Protein AF-A0A6P1MK96-F1 (afdb_monomer)

Sequence (362 aa):
MIKSFAPNSQIKMIISEKEISTTQIKWFLSQKGIFSMVQNSEELSNEIYPIFFGCSDIEKLQEMLQSDKNYQKSSIMILEPCEKDMGINEFQDFITDELNRYKSKNEKYRIESVQKNKEGNILFKILYTKKVKGKIELLKDKVKEINVKIEKRSLDNKLIVDIRQNDNSDLKELDIFIHQLSFGENKENLFNVEYITLDKLNNDNKIKFFDDLIAYKYKEWRLEDIKGVDVNKTENLDEDEDGEESITKDELAGINSAVFKGNSIRETGIVQKFLKQGFYFTSMKFKYEYQSSFESFVIDVNFKSTENIKIEIIKTYDKDDHIDRDLICVLPFSKQEEILVAFQNVAYEIYNNLLESQGQNI

Mean predicted aligned error: 11.74 Å

Organism: NCBI:txid2697030

Secondary structure (DSSP, 8-state):
---S---HHHHHHHHHTTSS-HHHHHHHHHTTT------SHHHHHHHHTTS---HHHHHHHHHHHHHTT---EEEEEEEEESSTT--HHHHHHHHHHHHHHHHHH-SSEEEEEEEE-TTS-EEEEEEEEEE--SS-GGGSEEEEEEEEEEEE-TTSS-EEEEEEESSHHHHHHHHHHHHHHHB-TT--B-EEEEE--GGGS-HHHHHHHHHHHHH---SSEEEEEEEEEEEEE-TT--S--TT--PPPHHHHHHHHH--EESS-GGGSHHHHHHHHTTEEEEEEEEEEEESSSSEEEEEEEE-SSSSS-EEEEEEEEE--TTSSSPEE-PPPHHHHHHHHHHHHHHHHHHHHHHHHHHHTT-

pLDDT: mean 79.49, std 12.71, range [37.88, 95.12]

Foldseek 3Di:
DDPDAFQLVLVLVCQQVPLAPPVVVQVLVVVVVDHDPDDHSNVSSVVCSVPGADPVSLVVVLVRSLCRQVWKKKFKKKKFFPDQPQALLNVLVVLLVLLVVCCVPDPFWHKPDQDQDPQRKTKIKIWGWDQDPDPRPSRRTRIDIKIWIWDDDDDDSMIMIMIIDPDPVVVVVVVVVVQVSQQDPVRDGGIDMDALACVLFDLVLLAVLVLLVLVDDDPFKDFFWWQFWAKDADPPDPPPDDPQDDDDPVLNVCRRRDIGGHSCNCVPPSNVSCVVRRMGTFKIWIWIATPVFQKIWIWMWGPPPDRHTMIITPWIFGDDPVDPDTDTDDDDPVVSVVVNVVSVVSSVVSSVVSSVVVVVVD

Radius of gyration: 23.76 Å; Cα contacts (8 Å, |Δi|>4): 554; chains: 1; bounding box: 49×63×60 Å

Nearest PDB structures (foldseek):
  6qlf-assembly1_N  TM=3.815E-01  e=1.381E-02  Saccharomyces cerevisiae
  8ow0-assembly1_N  TM=3.219E-01  e=6.347E-03  Saccharomyces cerevisiae
  1eq6-assembly1_A  TM=3.695E-01  e=1.346E-01  Saccharomyces cerevisiae
  1xn6-assembly1_A  TM=3.524E-01  e=3.865E-01  Bacillus cereus
  2lf2-assembly1_A  TM=3.022E-01  e=1.204E-01  Cytophaga hutchinsonii ATCC 33406

Structure (mmCIF, N/CA/C/O backbone):
data_AF-A0A6P1MK96-F1
#
_entry.id   AF-A0A6P1MK96-F1
#
loop_
_atom_site.group_PDB
_atom_site.id
_atom_site.type_symbol
_atom_site.label_atom_id
_atom_site.label_alt_id
_atom_site.label_comp_id
_atom_site.label_asym_id
_atom_site.label_entity_id
_atom_site.label_seq_id
_atom_site.pdbx_PDB_ins_code
_atom_site.Cartn_x
_atom_site.Cartn_y
_atom_site.Cartn_z
_atom_site.occupancy
_atom_site.B_iso_or_equiv
_atom_site.auth_seq_id
_atom_site.auth_comp_id
_atom_site.auth_asym_id
_atom_site.auth_atom_id
_atom_site.pdbx_PDB_model_num
ATOM 1 N N . MET A 1 1 ? 16.046 20.961 -9.475 1.00 44.34 1 MET A N 1
ATOM 2 C CA . MET A 1 1 ? 17.047 21.837 -10.124 1.00 44.34 1 MET A CA 1
ATOM 3 C C . MET A 1 1 ? 18.411 21.174 -9.997 1.00 44.34 1 MET A C 1
ATOM 5 O O . MET A 1 1 ? 18.926 21.059 -8.887 1.00 44.34 1 MET A O 1
ATOM 9 N N . ILE A 1 2 ? 18.933 20.654 -11.108 1.00 48.59 2 ILE A N 1
ATOM 10 C CA . ILE A 1 2 ? 20.218 19.945 -11.169 1.00 48.59 2 ILE A CA 1
ATOM 11 C C . ILE A 1 2 ? 21.355 20.946 -10.915 1.00 48.59 2 ILE A C 1
ATOM 13 O O . ILE A 1 2 ? 21.441 21.968 -11.592 1.00 48.59 2 ILE A O 1
ATOM 17 N N . LYS A 1 3 ? 22.208 20.680 -9.916 1.00 52.34 3 LYS A N 1
ATOM 18 C CA . LYS A 1 3 ? 23.289 21.593 -9.490 1.00 52.34 3 LYS A CA 1
ATOM 19 C C . LYS A 1 3 ? 24.639 21.329 -10.176 1.00 52.34 3 LYS A C 1
ATOM 21 O O . LYS A 1 3 ? 25.542 22.150 -10.050 1.00 52.34 3 LYS A O 1
ATOM 26 N N . SER A 1 4 ? 24.789 20.212 -10.888 1.00 60.31 4 SER A N 1
ATOM 27 C CA . SER A 1 4 ? 26.029 19.819 -11.571 1.00 60.31 4 SER A CA 1
ATOM 28 C C . SER A 1 4 ? 25.754 18.936 -12.790 1.00 60.31 4 SER A C 1
ATOM 30 O O . SER A 1 4 ? 24.744 18.239 -12.853 1.00 60.31 4 SER A O 1
ATOM 32 N N . PHE A 1 5 ? 26.657 18.970 -13.772 1.00 65.25 5 PHE A N 1
ATOM 33 C CA . PHE A 1 5 ? 26.559 18.141 -14.972 1.00 65.25 5 PHE A CA 1
ATOM 34 C C . PHE A 1 5 ? 26.656 16.648 -14.625 1.00 65.25 5 PHE A C 1
ATOM 36 O O . PHE A 1 5 ? 27.569 16.226 -13.915 1.00 65.25 5 PHE A O 1
ATOM 43 N N . ALA A 1 6 ? 25.722 15.861 -15.151 1.00 68.44 6 ALA A N 1
ATOM 44 C CA . ALA A 1 6 ? 25.662 14.416 -14.998 1.00 68.44 6 ALA A CA 1
ATOM 45 C C . ALA A 1 6 ? 26.662 13.720 -15.943 1.00 68.44 6 ALA A C 1
ATOM 47 O O . ALA A 1 6 ? 26.484 13.794 -17.158 1.00 68.44 6 ALA A O 1
ATOM 48 N N . PRO A 1 7 ? 27.691 13.011 -15.444 1.00 76.94 7 PRO A N 1
ATOM 49 C CA . PRO A 1 7 ? 28.617 12.285 -16.306 1.00 76.94 7 PRO A CA 1
ATOM 50 C C . PRO A 1 7 ? 27.901 11.178 -17.090 1.00 76.94 7 PRO A C 1
ATOM 52 O O . PRO A 1 7 ? 27.144 10.399 -16.509 1.00 76.94 7 PRO A O 1
ATOM 55 N N . ASN A 1 8 ? 28.215 11.022 -18.378 1.00 81.56 8 ASN A N 1
ATOM 56 C CA . ASN A 1 8 ? 27.653 9.957 -19.222 1.00 81.56 8 ASN A CA 1
ATOM 57 C C . ASN A 1 8 ? 27.882 8.543 -18.659 1.00 81.56 8 ASN A C 1
ATOM 59 O O . ASN A 1 8 ? 27.094 7.634 -18.913 1.00 81.56 8 ASN A O 1
ATOM 63 N N . SER A 1 9 ? 28.934 8.349 -17.857 1.00 80.56 9 SER A N 1
ATOM 64 C CA . SER A 1 9 ? 29.191 7.090 -17.148 1.00 80.56 9 SER A CA 1
ATOM 65 C C . SER A 1 9 ? 28.066 6.720 -16.186 1.00 80.56 9 SER A C 1
ATOM 67 O O . SER A 1 9 ? 27.763 5.544 -16.027 1.00 80.56 9 SER A O 1
ATOM 69 N N . GLN A 1 10 ? 27.401 7.707 -15.593 1.00 79.12 10 GLN A N 1
ATOM 70 C CA . GLN A 1 10 ? 26.286 7.479 -14.687 1.00 79.12 10 GLN A CA 1
ATOM 71 C C . GLN A 1 10 ? 25.002 7.109 -15.435 1.00 79.12 10 GLN A C 1
ATOM 73 O O . GLN A 1 10 ? 24.265 6.241 -14.983 1.00 79.12 10 GLN A O 1
ATOM 78 N N . ILE A 1 11 ? 24.771 7.696 -16.611 1.00 81.44 11 ILE A N 1
ATOM 79 C CA . ILE A 1 11 ? 23.652 7.332 -17.497 1.00 81.44 11 ILE A CA 1
ATOM 80 C C . ILE A 1 11 ? 23.845 5.911 -18.025 1.00 81.44 11 ILE A C 1
ATOM 82 O O . ILE A 1 11 ? 22.917 5.105 -18.007 1.00 81.44 11 ILE A O 1
ATOM 86 N N . LYS A 1 12 ? 25.079 5.568 -18.408 1.00 85.75 12 LYS A N 1
ATOM 87 C CA . LYS A 1 12 ? 25.447 4.196 -18.754 1.00 85.75 12 LYS A CA 1
ATOM 88 C C . LYS A 1 12 ? 25.123 3.228 -17.616 1.00 85.75 12 LYS A C 1
ATOM 90 O O . LYS A 1 12 ? 24.497 2.208 -17.878 1.00 85.75 12 LYS A O 1
ATOM 95 N N . MET A 1 13 ? 25.486 3.567 -16.374 1.00 81.31 13 MET A N 1
ATOM 96 C CA . MET A 1 13 ? 25.177 2.735 -15.206 1.00 81.31 13 MET A CA 1
ATOM 97 C C . MET A 1 13 ? 23.670 2.553 -14.988 1.00 81.31 13 MET A C 1
ATOM 99 O O . MET A 1 13 ? 23.237 1.420 -14.808 1.00 81.31 13 MET A O 1
ATOM 103 N N . ILE A 1 14 ? 22.873 3.627 -15.078 1.00 81.00 14 ILE A N 1
ATOM 104 C CA . ILE A 1 14 ? 21.401 3.575 -14.960 1.00 81.00 14 ILE A CA 1
ATOM 105 C C . ILE A 1 14 ? 20.807 2.535 -15.925 1.00 81.00 14 ILE A C 1
ATOM 107 O O . ILE A 1 14 ? 19.942 1.742 -15.552 1.00 81.00 14 ILE A O 1
ATOM 111 N N . ILE A 1 15 ? 21.298 2.513 -17.164 1.00 82.69 15 ILE A N 1
ATOM 112 C CA . ILE A 1 15 ? 20.798 1.617 -18.211 1.00 82.69 15 ILE A CA 1
ATOM 113 C C . ILE A 1 15 ? 21.329 0.194 -18.005 1.00 82.69 15 ILE A C 1
ATOM 115 O O . ILE A 1 15 ? 20.559 -0.762 -18.080 1.00 82.69 15 ILE A O 1
ATOM 119 N N . SER A 1 16 ? 22.623 0.028 -17.707 1.00 81.94 16 SER A N 1
ATOM 120 C CA . SER A 1 16 ? 23.229 -1.295 -17.514 1.00 81.94 16 SER A CA 1
ATOM 121 C C . SER A 1 16 ? 22.674 -2.024 -16.289 1.00 81.94 16 SER A C 1
ATOM 123 O O . SER A 1 16 ? 22.463 -3.235 -16.348 1.00 81.94 16 SER A O 1
ATOM 125 N N . GLU A 1 17 ? 22.396 -1.290 -15.205 1.00 79.81 17 GLU A N 1
ATOM 126 C CA . GLU A 1 17 ? 21.815 -1.818 -13.961 1.00 79.81 17 GLU A CA 1
ATOM 127 C C . GLU A 1 17 ? 20.291 -2.026 -14.062 1.00 79.81 17 GLU A C 1
ATOM 129 O O . GLU A 1 17 ? 19.683 -2.553 -13.135 1.00 79.81 17 GLU A O 1
ATOM 134 N N . LYS A 1 18 ? 19.682 -1.714 -15.220 1.00 74.12 18 LYS A N 1
ATOM 135 C CA . LYS A 1 18 ? 18.239 -1.855 -15.495 1.00 74.12 18 LYS A CA 1
ATOM 136 C C . LYS A 1 18 ? 17.358 -1.041 -14.545 1.00 74.12 18 LYS A C 1
ATOM 138 O O . LYS A 1 18 ? 16.227 -1.435 -14.266 1.00 74.12 18 LYS A O 1
ATOM 143 N N . GLU A 1 19 ? 17.864 0.099 -14.086 1.00 74.19 19 GLU A N 1
ATOM 144 C CA . GLU A 1 19 ? 17.083 1.044 -13.285 1.00 74.19 19 GLU A CA 1
ATOM 145 C C . GLU A 1 19 ? 15.983 1.707 -14.129 1.00 74.19 19 GLU A C 1
ATOM 147 O O . GLU A 1 19 ? 14.927 2.013 -13.589 1.00 74.19 19 GLU A O 1
ATOM 152 N N . ILE A 1 20 ? 16.206 1.849 -15.448 1.00 73.69 20 ILE A N 1
ATOM 153 C CA . ILE A 1 20 ? 15.180 2.176 -16.453 1.00 73.69 20 ILE A CA 1
ATOM 154 C C . ILE A 1 20 ? 15.071 1.033 -17.462 1.00 73.69 20 ILE A C 1
ATOM 156 O O . ILE A 1 20 ? 16.087 0.478 -17.899 1.00 73.69 20 ILE A O 1
ATOM 160 N N . SER A 1 21 ? 13.848 0.683 -17.877 1.00 76.62 21 SER A N 1
ATOM 161 C CA . SER A 1 21 ? 13.663 -0.354 -18.896 1.00 76.62 21 SER A CA 1
ATOM 162 C C . SER A 1 21 ? 14.257 0.060 -20.251 1.00 76.62 21 SER A C 1
ATOM 164 O O . SER A 1 21 ? 14.204 1.220 -20.670 1.00 76.62 21 SER A O 1
ATOM 166 N N . THR A 1 22 ? 14.785 -0.915 -20.994 1.00 77.81 22 THR A N 1
ATOM 167 C CA . THR A 1 22 ? 15.351 -0.683 -22.334 1.00 77.81 22 THR A CA 1
ATOM 168 C C . THR A 1 22 ? 14.323 -0.091 -23.301 1.00 77.81 22 THR A C 1
ATOM 170 O O . THR A 1 22 ? 14.663 0.769 -24.112 1.00 77.81 22 THR A O 1
ATOM 173 N N . THR A 1 23 ? 13.054 -0.489 -23.184 1.00 75.12 23 THR A N 1
ATOM 174 C CA . THR A 1 23 ? 11.936 0.044 -23.975 1.00 75.12 23 THR A CA 1
ATOM 175 C C . THR A 1 23 ? 11.733 1.538 -23.744 1.00 75.12 23 THR A C 1
ATOM 177 O O . THR A 1 23 ? 11.609 2.299 -24.702 1.00 75.12 23 THR A O 1
ATOM 180 N N . GLN A 1 24 ? 11.741 1.982 -22.489 1.00 71.56 24 GLN A N 1
ATOM 181 C CA . GLN A 1 24 ? 11.562 3.392 -22.152 1.00 71.56 24 GLN A CA 1
ATOM 182 C C . GLN A 1 24 ? 12.747 4.241 -22.609 1.00 71.56 24 GLN A C 1
ATOM 184 O O . GLN A 1 24 ? 12.545 5.311 -23.178 1.00 71.56 24 GLN A O 1
ATOM 189 N N . ILE A 1 25 ? 13.976 3.747 -22.454 1.00 82.00 25 ILE A N 1
ATOM 190 C CA . ILE A 1 25 ? 15.166 4.431 -22.974 1.00 82.00 25 ILE A CA 1
ATOM 191 C C . ILE A 1 25 ? 15.095 4.590 -24.495 1.00 82.00 25 ILE A C 1
ATOM 193 O O . ILE A 1 25 ? 15.340 5.679 -25.010 1.00 82.00 25 ILE A O 1
ATOM 197 N N . LYS A 1 26 ? 14.698 3.543 -25.226 1.00 80.50 26 LYS A N 1
ATOM 198 C CA . LYS A 1 26 ? 14.481 3.631 -26.678 1.00 80.50 26 LYS A CA 1
ATOM 199 C C . LYS A 1 26 ? 13.399 4.639 -27.037 1.00 80.50 26 LYS A C 1
ATOM 201 O O . LYS A 1 26 ? 13.575 5.405 -27.980 1.00 80.50 26 LYS A O 1
ATOM 206 N N . TRP A 1 27 ? 12.303 4.674 -26.282 1.00 78.12 27 TRP A N 1
ATOM 207 C CA . TRP A 1 27 ? 11.267 5.684 -26.465 1.00 78.12 27 TRP A CA 1
ATOM 208 C C . TRP A 1 27 ? 11.829 7.097 -26.258 1.00 78.12 27 TRP A C 1
ATOM 210 O O . TRP A 1 27 ? 11.656 7.951 -27.125 1.00 78.12 27 TRP A O 1
ATOM 220 N N . PHE A 1 28 ? 12.581 7.332 -25.184 1.00 80.00 28 PHE A N 1
ATOM 221 C CA . PHE A 1 28 ? 13.214 8.619 -24.900 1.00 80.00 28 PHE A CA 1
ATOM 222 C C . PHE A 1 28 ? 14.186 9.058 -26.008 1.00 80.00 28 PHE A C 1
ATOM 224 O O . PHE A 1 28 ? 14.155 10.207 -26.447 1.00 80.00 28 PHE A O 1
ATOM 231 N N . LEU A 1 29 ? 14.999 8.132 -26.518 1.00 83.12 29 LEU A N 1
ATOM 232 C CA . LEU A 1 29 ? 15.886 8.364 -27.659 1.00 83.12 29 LEU A CA 1
ATOM 233 C C . LEU A 1 29 ? 15.118 8.659 -28.952 1.00 83.12 29 LEU A C 1
ATOM 235 O O . LEU A 1 29 ? 15.514 9.546 -29.709 1.00 83.12 29 LEU A O 1
ATOM 239 N N . SER A 1 30 ? 13.989 7.984 -29.185 1.00 78.06 30 SER A N 1
ATOM 240 C CA . SER A 1 30 ? 13.163 8.212 -30.375 1.00 78.06 30 SER A CA 1
ATOM 241 C C . SER A 1 30 ? 12.592 9.632 -30.421 1.00 78.06 30 SER A C 1
ATOM 243 O O . SER A 1 30 ? 12.525 10.223 -31.497 1.00 78.06 30 SER A O 1
ATOM 245 N N . GLN A 1 31 ? 12.303 10.242 -29.260 1.00 75.44 31 GLN A N 1
ATOM 246 C CA . GLN A 1 31 ? 11.900 11.655 -29.168 1.00 75.44 31 GLN A CA 1
ATOM 247 C C . GLN A 1 31 ? 13.005 12.621 -29.627 1.00 75.44 31 GLN A C 1
ATOM 249 O O . GLN A 1 31 ? 12.750 13.798 -29.870 1.00 75.44 31 GLN A O 1
ATOM 254 N N . LYS A 1 32 ? 14.240 12.125 -29.748 1.00 80.62 32 LYS A N 1
ATOM 255 C CA . LYS A 1 32 ? 15.419 12.844 -30.242 1.00 80.62 32 LYS A CA 1
ATOM 256 C C . LYS A 1 32 ? 15.849 12.392 -31.639 1.0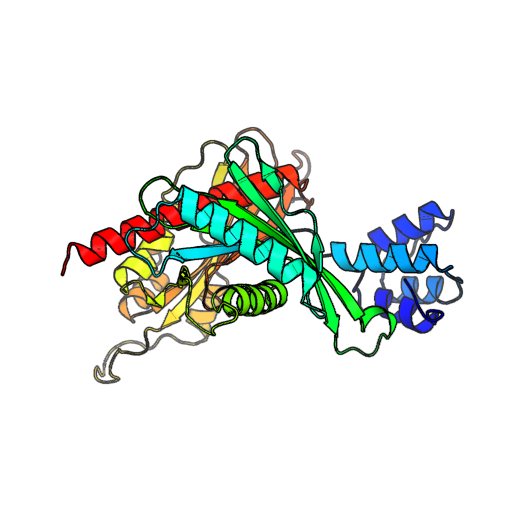0 80.62 32 LYS A C 1
ATOM 258 O O . LYS A 1 32 ? 16.897 12.819 -32.111 1.00 80.62 32 LYS A O 1
ATOM 263 N N . GLY A 1 33 ? 15.066 11.529 -32.290 1.00 82.62 33 GLY A N 1
ATOM 264 C CA . GLY A 1 33 ? 15.387 10.960 -33.599 1.00 82.62 33 GLY A CA 1
ATOM 265 C C . GLY A 1 33 ? 16.461 9.868 -33.570 1.00 82.62 33 GLY A C 1
ATOM 266 O O . GLY A 1 33 ? 17.018 9.550 -34.617 1.00 82.62 33 GLY A O 1
ATOM 267 N N . ILE A 1 34 ? 16.765 9.296 -32.399 1.00 86.19 34 ILE A N 1
ATOM 268 C CA . ILE A 1 34 ? 17.753 8.222 -32.238 1.00 86.19 34 ILE A CA 1
ATOM 269 C C . ILE A 1 34 ? 17.010 6.894 -32.067 1.00 86.19 34 ILE A C 1
ATOM 271 O O . ILE A 1 34 ? 16.208 6.735 -31.148 1.00 86.19 34 ILE A O 1
ATOM 275 N N . PHE A 1 35 ? 17.290 5.927 -32.940 1.00 84.50 35 PHE A N 1
ATOM 276 C CA . PHE A 1 35 ? 16.646 4.614 -32.931 1.00 84.50 35 PHE A CA 1
ATOM 277 C C . PHE A 1 35 ? 17.693 3.521 -32.740 1.00 84.50 35 PHE A C 1
ATOM 279 O O . PHE A 1 35 ? 18.529 3.307 -33.613 1.00 84.50 35 PHE A O 1
ATOM 286 N N . SER A 1 36 ? 17.618 2.816 -31.611 1.00 80.88 36 SER A N 1
ATOM 287 C CA . SER A 1 36 ? 18.480 1.668 -31.325 1.00 80.88 36 SER A CA 1
ATOM 288 C C . SER A 1 36 ? 17.729 0.355 -31.551 1.00 80.88 36 SER A C 1
ATOM 290 O O . SER A 1 36 ? 16.625 0.142 -31.035 1.00 80.88 36 SER A O 1
ATOM 292 N N . MET A 1 37 ? 18.362 -0.555 -32.292 1.00 84.38 37 MET A N 1
ATOM 293 C CA . MET A 1 37 ? 17.854 -1.908 -32.555 1.00 84.38 37 MET A CA 1
ATOM 294 C C . MET A 1 37 ? 18.288 -2.921 -31.485 1.00 84.38 37 MET A C 1
ATOM 296 O O . MET A 1 37 ? 17.857 -4.074 -31.502 1.00 84.38 37 MET A O 1
ATOM 300 N N . VAL A 1 38 ? 19.113 -2.494 -30.531 1.00 85.56 38 VAL A N 1
ATOM 301 C CA . VAL A 1 38 ? 19.734 -3.353 -29.524 1.00 85.56 38 VAL A CA 1
ATOM 302 C C . VAL A 1 38 ? 18.713 -3.841 -28.502 1.00 85.56 38 VAL A C 1
ATOM 304 O O . VAL A 1 38 ? 17.925 -3.060 -27.982 1.00 85.56 38 VAL A O 1
ATOM 307 N N . GLN A 1 39 ? 18.697 -5.136 -28.193 1.00 76.88 39 GLN A N 1
ATOM 308 C CA . GLN A 1 39 ? 17.699 -5.724 -27.286 1.00 76.88 39 GLN A CA 1
ATOM 309 C C . GLN A 1 39 ? 18.154 -5.758 -25.822 1.00 76.88 39 GLN A C 1
ATOM 311 O O . GLN A 1 39 ? 17.326 -5.649 -24.917 1.00 76.88 39 GLN A O 1
ATOM 316 N N . ASN A 1 40 ? 19.456 -5.904 -25.572 1.00 84.69 40 ASN A N 1
ATOM 317 C CA . ASN A 1 40 ? 19.977 -6.047 -24.217 1.00 84.69 40 ASN A CA 1
ATOM 318 C C . ASN A 1 40 ? 20.378 -4.692 -23.602 1.00 84.69 40 ASN A C 1
ATOM 320 O O . ASN A 1 40 ? 20.679 -3.725 -24.298 1.00 84.69 40 ASN A O 1
ATOM 324 N N . SER A 1 41 ? 20.345 -4.616 -22.270 1.00 83.69 41 SER A N 1
ATOM 325 C CA . SER A 1 41 ? 20.622 -3.380 -21.532 1.00 83.69 41 SER A CA 1
ATOM 326 C C . SER A 1 41 ? 22.092 -2.965 -21.583 1.00 83.69 41 SER A C 1
ATOM 328 O O . SER A 1 41 ? 22.396 -1.778 -21.536 1.00 83.69 41 SER A O 1
ATOM 330 N N . GLU A 1 42 ? 23.011 -3.921 -21.699 1.00 87.06 42 GLU A N 1
ATOM 331 C CA . GLU A 1 42 ? 24.449 -3.659 -21.670 1.00 87.06 42 GLU A CA 1
ATOM 332 C C . GLU A 1 42 ? 24.946 -3.027 -22.977 1.00 87.06 42 GLU A C 1
ATOM 334 O O . GLU A 1 42 ? 25.554 -1.958 -22.955 1.00 87.06 42 GLU A O 1
ATOM 339 N N . GLU A 1 43 ? 24.623 -3.617 -24.123 1.00 87.31 43 GLU A N 1
ATOM 340 C CA . GLU A 1 43 ? 24.893 -3.058 -25.448 1.00 87.31 43 GLU A CA 1
ATOM 341 C C . GLU A 1 43 ? 24.181 -1.717 -25.631 1.00 87.31 43 GLU A C 1
ATOM 343 O O . GLU A 1 43 ? 24.805 -0.774 -26.113 1.00 87.31 43 GLU A O 1
ATOM 348 N N . LEU A 1 44 ? 22.931 -1.584 -25.166 1.00 87.38 44 LEU A N 1
ATOM 349 C CA . LEU A 1 44 ? 22.201 -0.318 -25.240 1.00 87.38 44 LEU A CA 1
ATOM 350 C C . LEU A 1 44 ? 22.915 0.761 -24.414 1.00 87.38 44 LEU A C 1
ATOM 352 O O . LEU A 1 44 ? 23.086 1.888 -24.871 1.00 87.38 44 LEU A O 1
ATOM 356 N N . SER A 1 45 ? 23.406 0.414 -23.219 1.00 87.25 45 SER A N 1
ATOM 357 C CA . SER A 1 45 ? 24.186 1.341 -22.391 1.00 87.25 45 SER A CA 1
ATOM 358 C C . SER A 1 45 ? 25.499 1.767 -23.061 1.00 87.25 45 SER A C 1
ATOM 360 O O . SER A 1 45 ? 25.906 2.922 -22.935 1.00 87.25 45 SER A O 1
ATOM 362 N N . ASN A 1 46 ? 26.154 0.864 -23.799 1.00 88.38 46 ASN A N 1
ATOM 363 C CA . ASN A 1 46 ? 27.380 1.154 -24.543 1.00 88.38 46 ASN A CA 1
ATOM 364 C C . ASN A 1 46 ? 27.113 2.055 -25.756 1.00 88.38 46 ASN A C 1
ATOM 366 O O . ASN A 1 46 ? 27.888 2.979 -25.993 1.00 88.38 46 ASN A O 1
ATOM 370 N N . GLU A 1 47 ? 26.017 1.818 -26.480 1.00 87.00 47 GLU A N 1
ATOM 371 C CA . GLU A 1 47 ? 25.577 2.642 -27.613 1.00 87.00 47 GLU A CA 1
ATOM 372 C C . GLU A 1 47 ? 25.224 4.070 -27.172 1.00 87.00 47 GLU A C 1
ATOM 374 O O . GLU A 1 47 ? 25.516 5.038 -27.872 1.00 87.00 47 GLU A O 1
ATOM 379 N N . ILE A 1 48 ? 24.646 4.209 -25.977 1.00 84.44 48 ILE A N 1
ATOM 380 C CA . ILE A 1 48 ? 24.177 5.491 -25.442 1.00 84.44 48 ILE A CA 1
ATOM 381 C C . ILE A 1 48 ? 25.273 6.280 -24.728 1.00 84.44 48 ILE A C 1
ATOM 383 O O . ILE A 1 48 ? 25.232 7.507 -24.713 1.00 84.44 48 ILE A O 1
ATOM 387 N N . TYR A 1 49 ? 26.275 5.610 -24.159 1.00 86.56 49 TYR A N 1
ATOM 388 C CA . TYR A 1 49 ? 27.390 6.247 -23.453 1.00 86.56 49 TYR A CA 1
ATOM 389 C C . TYR A 1 49 ? 28.051 7.445 -24.174 1.00 86.56 49 TYR A C 1
ATOM 391 O O . TYR A 1 49 ? 28.350 8.437 -23.502 1.00 86.56 49 TYR A O 1
ATOM 399 N N . PRO A 1 50 ? 28.299 7.423 -25.500 1.00 86.69 50 PRO A N 1
ATOM 400 C CA . PRO A 1 50 ? 28.875 8.573 -26.197 1.00 86.69 50 PRO A CA 1
ATOM 401 C C . PRO A 1 50 ? 27.894 9.740 -26.404 1.00 86.69 50 PRO A C 1
ATOM 403 O O . PRO A 1 50 ? 28.331 10.834 -26.754 1.00 86.69 50 PRO A O 1
ATOM 406 N N . ILE A 1 51 ? 26.587 9.543 -26.203 1.00 85.31 51 ILE A N 1
ATOM 407 C CA . ILE A 1 51 ? 25.571 10.578 -26.413 1.00 85.31 51 ILE A CA 1
ATOM 408 C C . ILE A 1 51 ? 25.620 11.579 -25.260 1.00 85.31 51 ILE A C 1
ATOM 410 O O . ILE A 1 51 ? 25.602 11.213 -24.086 1.00 85.31 51 ILE A O 1
ATOM 414 N N . PHE A 1 52 ? 25.671 12.865 -25.594 1.00 82.88 52 PHE A N 1
ATOM 415 C CA . PHE A 1 52 ? 25.608 13.935 -24.609 1.00 82.88 52 PHE A CA 1
ATOM 416 C C . PHE A 1 52 ? 24.151 14.303 -24.317 1.00 82.88 52 PHE A C 1
ATOM 418 O O . PHE A 1 52 ? 23.402 14.654 -25.230 1.00 82.88 52 PHE A O 1
ATOM 425 N N . PHE A 1 53 ? 23.765 14.254 -23.045 1.00 84.12 53 PHE A N 1
ATOM 426 C CA . PHE A 1 53 ? 22.422 14.611 -22.593 1.00 84.12 53 PHE A CA 1
ATOM 427 C C . PHE A 1 53 ? 22.438 15.979 -21.910 1.00 84.12 53 PHE A C 1
ATOM 429 O O . PHE A 1 53 ? 23.247 16.235 -21.018 1.00 84.12 53 PHE A O 1
ATOM 436 N N . GLY A 1 54 ? 21.556 16.876 -22.356 1.00 82.38 54 GLY A N 1
ATOM 437 C CA . GLY A 1 54 ? 21.408 18.206 -21.763 1.00 82.38 54 GLY A CA 1
ATOM 438 C C . GLY A 1 54 ? 20.662 18.173 -20.426 1.00 82.38 54 GLY A C 1
ATOM 439 O O . GLY A 1 54 ? 20.101 17.156 -20.040 1.00 82.38 54 GLY A O 1
ATOM 440 N N . CYS A 1 55 ? 20.583 19.301 -19.717 1.00 77.44 55 CYS A N 1
ATOM 441 C CA . CYS A 1 55 ? 19.911 19.351 -18.409 1.00 77.44 55 CYS A CA 1
ATOM 442 C C . CYS A 1 55 ? 18.452 18.864 -18.454 1.00 77.44 55 CYS A C 1
ATOM 444 O O . CYS A 1 55 ? 18.056 18.064 -17.615 1.00 77.44 55 CYS A O 1
ATOM 446 N N . SER A 1 56 ? 17.681 19.277 -19.463 1.00 76.25 56 SER A N 1
ATOM 447 C CA . SER A 1 56 ? 16.288 18.843 -19.652 1.00 76.25 56 SER A CA 1
ATOM 448 C C . SER A 1 56 ? 16.153 17.345 -19.941 1.00 76.25 56 SER A C 1
ATOM 450 O O . SER A 1 56 ? 15.141 16.728 -19.622 1.00 76.25 56 SER A O 1
ATOM 452 N N . ASP A 1 57 ? 17.177 16.750 -20.545 1.00 81.88 57 ASP A N 1
ATOM 453 C CA . ASP A 1 57 ? 17.235 15.321 -20.838 1.00 81.88 57 ASP A CA 1
ATOM 454 C C . ASP A 1 57 ? 17.477 14.521 -19.567 1.00 81.88 57 ASP A C 1
ATOM 456 O O . ASP A 1 57 ? 16.835 13.499 -19.339 1.00 81.88 57 ASP A O 1
ATOM 460 N N . ILE A 1 58 ? 18.372 15.026 -18.720 1.00 80.94 58 ILE A N 1
ATOM 461 C CA . ILE A 1 58 ? 18.639 14.445 -17.412 1.00 80.94 58 ILE A CA 1
ATOM 462 C C . ILE A 1 58 ? 17.410 14.540 -16.507 1.00 80.94 58 ILE A C 1
ATOM 464 O O . ILE A 1 58 ? 17.097 13.565 -15.832 1.00 80.94 58 ILE A O 1
ATOM 468 N N . GLU A 1 59 ? 16.693 15.666 -16.515 1.00 74.31 59 GLU A N 1
ATOM 469 C CA . GLU A 1 59 ? 15.445 15.816 -15.754 1.00 74.31 59 GLU A CA 1
ATOM 470 C C . GLU A 1 59 ? 14.406 14.771 -16.185 1.00 74.31 59 GLU A C 1
ATOM 472 O O . GLU A 1 59 ? 13.870 14.057 -15.340 1.00 74.31 59 GLU A O 1
ATOM 477 N N . LYS A 1 60 ? 14.215 14.569 -17.494 1.00 72.12 60 LYS A N 1
ATOM 478 C CA . LYS A 1 60 ? 13.324 13.518 -18.015 1.00 72.12 60 LYS A CA 1
ATOM 479 C C . LYS A 1 60 ? 13.773 12.109 -17.635 1.00 72.12 60 LYS A C 1
ATOM 481 O O . LYS A 1 60 ? 12.949 11.288 -17.251 1.00 72.12 60 LYS A O 1
ATOM 486 N N . LEU A 1 61 ? 15.070 11.808 -17.708 1.00 76.50 61 LEU A N 1
ATOM 487 C CA . LEU A 1 61 ? 15.588 10.508 -17.263 1.00 76.50 61 LEU A CA 1
ATOM 488 C C . LEU A 1 61 ? 15.357 10.296 -15.756 1.00 76.50 61 LEU A C 1
ATOM 490 O O . LEU A 1 61 ? 15.030 9.186 -15.340 1.00 76.50 61 LEU A O 1
ATOM 494 N N . GLN A 1 62 ? 15.471 11.350 -14.940 1.00 71.25 62 GLN A N 1
ATOM 495 C CA . GLN A 1 62 ? 15.146 11.306 -13.511 1.00 71.25 62 GLN A CA 1
ATOM 496 C C . GLN A 1 62 ? 13.652 11.085 -13.247 1.00 71.25 62 GLN A C 1
ATOM 498 O O . GLN A 1 62 ? 13.318 10.379 -12.296 1.00 71.25 62 GLN A O 1
ATOM 503 N N . GLU A 1 63 ? 12.763 11.647 -14.066 1.00 65.94 63 GLU A N 1
ATOM 504 C CA . GLU A 1 63 ? 11.322 11.364 -14.013 1.00 65.94 63 GLU A CA 1
ATOM 505 C C . GLU A 1 63 ? 11.033 9.899 -14.372 1.00 65.94 63 GLU A C 1
ATOM 507 O O . GLU A 1 63 ? 10.290 9.219 -13.667 1.00 65.94 63 GLU A O 1
ATOM 512 N N . MET A 1 64 ? 11.680 9.366 -15.411 1.00 67.69 64 MET A N 1
ATOM 513 C CA . MET A 1 64 ? 11.501 7.969 -15.828 1.00 67.69 64 MET A CA 1
ATOM 514 C C . MET A 1 64 ? 11.913 6.991 -14.713 1.00 67.69 64 MET A C 1
ATOM 516 O O . MET A 1 64 ? 11.126 6.120 -14.352 1.00 67.69 64 MET A O 1
ATOM 520 N N . LEU A 1 65 ? 13.034 7.249 -14.028 1.00 65.12 65 LEU A N 1
ATOM 521 C CA . LEU A 1 65 ? 13.476 6.519 -12.823 1.00 65.12 65 LEU A CA 1
ATOM 522 C C . LEU A 1 65 ? 12.482 6.541 -11.645 1.00 65.12 65 LEU A C 1
ATOM 524 O O . LEU A 1 65 ? 12.623 5.790 -10.671 1.00 65.12 65 LEU A O 1
ATOM 528 N N . GLN A 1 66 ? 11.524 7.466 -11.638 1.00 56.28 66 GLN A N 1
ATOM 529 C CA . GLN A 1 66 ? 10.448 7.497 -10.644 1.00 56.28 66 GLN A CA 1
ATOM 530 C C . GLN A 1 66 ? 9.277 6.604 -11.062 1.00 56.28 66 GLN A C 1
ATOM 532 O O . GLN A 1 66 ? 8.622 6.039 -10.192 1.00 56.28 66 GLN A O 1
ATOM 537 N N . SER A 1 67 ? 9.074 6.416 -12.368 1.00 52.19 67 SER A N 1
ATOM 538 C CA . SER A 1 67 ? 7.959 5.665 -12.952 1.00 52.19 67 SER A CA 1
ATOM 539 C C . SER A 1 67 ? 8.181 4.149 -13.055 1.00 52.19 67 SER A C 1
ATOM 541 O O . SER A 1 67 ? 7.230 3.391 -13.210 1.00 52.19 67 SER A O 1
ATOM 543 N N . ASP A 1 68 ? 9.413 3.652 -12.927 1.00 45.72 68 ASP A N 1
ATOM 544 C CA . ASP A 1 68 ? 9.750 2.293 -13.397 1.00 45.72 68 ASP A CA 1
ATOM 545 C C . ASP A 1 68 ? 9.224 1.124 -12.548 1.00 45.72 68 ASP A C 1
ATOM 547 O O . ASP A 1 68 ? 9.452 -0.047 -12.858 1.00 45.72 68 ASP A O 1
ATOM 551 N N . LYS A 1 69 ? 8.403 1.420 -11.534 1.00 56.84 69 LYS A N 1
ATOM 552 C CA . LYS A 1 69 ? 7.454 0.465 -10.948 1.00 56.84 69 LYS A CA 1
ATOM 553 C C . LYS A 1 69 ? 6.082 1.134 -10.801 1.00 56.84 69 LYS A C 1
ATOM 555 O O . LYS A 1 69 ? 5.666 1.443 -9.694 1.00 56.84 69 LYS A O 1
ATOM 560 N N . ASN A 1 70 ? 5.408 1.357 -11.933 1.00 61.16 70 ASN A N 1
ATOM 561 C CA . ASN A 1 70 ? 4.137 2.089 -12.116 1.00 61.16 70 ASN A CA 1
ATOM 562 C C . ASN A 1 70 ? 2.898 1.544 -11.369 1.00 61.16 70 ASN A C 1
ATOM 564 O O . ASN A 1 70 ? 1.776 1.924 -11.703 1.00 61.16 70 ASN A O 1
ATOM 568 N N . TYR A 1 71 ? 3.061 0.652 -10.394 1.00 74.69 71 TYR A N 1
ATOM 569 C CA . TYR A 1 71 ? 1.942 0.212 -9.574 1.00 74.69 71 TYR A CA 1
ATOM 570 C C . TYR A 1 71 ? 1.906 0.994 -8.275 1.00 74.69 71 TYR A C 1
ATOM 572 O O . TYR A 1 71 ? 2.834 0.931 -7.462 1.00 74.69 71 TYR A O 1
ATOM 580 N N . GLN A 1 72 ? 0.819 1.735 -8.091 1.00 76.06 72 GLN A N 1
ATOM 581 C CA . GLN A 1 72 ? 0.579 2.446 -6.848 1.00 76.06 72 GLN A CA 1
ATOM 582 C C . GLN A 1 72 ? 0.418 1.446 -5.699 1.00 76.06 72 GLN A C 1
ATOM 584 O O . GLN A 1 72 ? -0.152 0.360 -5.846 1.00 76.06 72 GLN A O 1
ATOM 589 N N . LYS A 1 73 ? 0.933 1.834 -4.535 1.00 87.81 73 LYS A N 1
ATOM 590 C CA . LYS A 1 73 ? 0.767 1.097 -3.284 1.00 87.81 73 LYS A CA 1
ATOM 591 C C . LYS A 1 73 ? -0.058 1.950 -2.343 1.00 87.81 73 LYS A C 1
ATOM 593 O O . LYS A 1 73 ? 0.075 3.176 -2.343 1.00 87.81 73 LYS A O 1
ATOM 598 N N . SER A 1 74 ? -0.872 1.293 -1.534 1.00 91.94 74 SER A N 1
ATOM 599 C CA . SER A 1 74 ? -1.750 1.930 -0.566 1.00 91.94 74 SER A CA 1
ATOM 600 C C . SER A 1 74 ? -1.513 1.409 0.851 1.00 91.94 74 SER A C 1
ATOM 602 O O . SER A 1 74 ? -1.179 0.236 1.042 1.00 91.94 74 SER A O 1
ATOM 604 N N . SER A 1 75 ? -1.686 2.299 1.827 1.00 92.06 75 SER A N 1
ATOM 605 C CA . SER A 1 75 ? -1.756 2.007 3.262 1.00 92.06 75 SER A CA 1
ATOM 606 C C . SER A 1 75 ? -2.792 2.916 3.933 1.00 92.06 75 SER A C 1
ATOM 608 O O . SER A 1 75 ? -3.101 3.994 3.426 1.00 92.06 75 SER A O 1
ATOM 610 N N . ILE A 1 76 ? -3.312 2.484 5.087 1.00 91.69 76 ILE A N 1
ATOM 611 C CA . ILE A 1 76 ? -4.270 3.246 5.906 1.00 91.69 76 ILE A CA 1
ATOM 612 C C . ILE A 1 76 ? -3.653 3.562 7.265 1.00 91.69 76 ILE A C 1
ATOM 614 O O . ILE A 1 76 ? -3.106 2.663 7.888 1.00 91.69 76 ILE A O 1
ATOM 618 N N . MET A 1 77 ? -3.823 4.775 7.782 1.00 92.00 77 MET A N 1
ATOM 619 C CA . MET A 1 77 ? -3.698 5.052 9.221 1.00 92.00 77 MET A CA 1
ATOM 620 C C . MET A 1 77 ? -5.016 5.602 9.760 1.00 92.00 77 MET A C 1
ATOM 622 O O . MET A 1 77 ? -5.814 6.157 9.007 1.00 92.00 77 MET A O 1
ATOM 626 N N . ILE A 1 78 ? -5.247 5.462 11.058 1.00 91.38 78 ILE A N 1
ATOM 627 C CA . ILE A 1 78 ? -6.431 5.997 11.731 1.00 91.38 78 ILE A CA 1
ATOM 628 C C . ILE A 1 78 ? -5.956 7.046 12.733 1.00 91.38 78 ILE A C 1
ATOM 630 O O . ILE A 1 78 ? -5.038 6.785 13.505 1.00 91.38 78 ILE A O 1
ATOM 634 N N . LEU A 1 79 ? -6.560 8.231 12.714 1.00 91.94 79 LEU A N 1
ATOM 635 C CA . LEU A 1 79 ? -6.310 9.283 13.695 1.00 91.94 79 LEU A CA 1
ATOM 636 C C . LEU A 1 79 ? -7.494 9.371 14.645 1.00 91.94 79 LEU A C 1
ATOM 638 O O . LEU A 1 79 ? -8.639 9.492 14.203 1.00 91.94 79 LEU A O 1
ATOM 642 N N . GLU A 1 80 ? -7.207 9.366 15.938 1.00 89.75 80 GLU A N 1
ATOM 643 C CA . GLU A 1 80 ? -8.202 9.499 16.998 1.00 89.75 80 GLU A CA 1
ATOM 644 C C . GLU A 1 80 ? -7.849 10.697 17.887 1.00 89.75 80 GLU A C 1
ATOM 646 O O . GLU A 1 80 ? -6.722 10.761 18.386 1.00 89.75 80 GLU A O 1
ATOM 651 N N . PRO A 1 81 ? -8.764 11.660 18.096 1.00 89.19 81 PRO A N 1
ATOM 652 C CA . PRO A 1 81 ? -8.490 12.803 18.954 1.00 89.19 81 PRO A CA 1
ATOM 653 C C . PRO A 1 81 ? -8.285 12.339 20.400 1.00 89.19 81 PRO A C 1
ATOM 655 O O . PRO A 1 81 ? -9.007 11.479 20.904 1.00 89.19 81 PRO A O 1
ATOM 658 N N . CYS A 1 82 ? -7.310 12.927 21.097 1.00 86.75 82 CYS A N 1
ATOM 659 C CA . CYS A 1 82 ? -7.139 12.674 22.531 1.00 86.75 82 CYS A CA 1
ATOM 660 C C . CYS A 1 82 ? -8.307 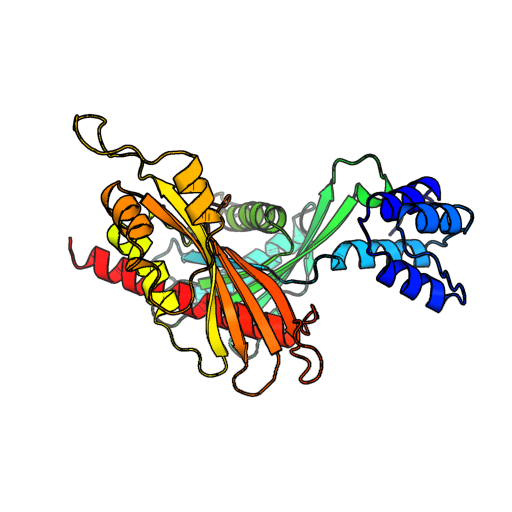13.251 23.350 1.00 86.75 82 CYS A C 1
ATOM 662 O O . CYS A 1 82 ? -8.665 12.720 24.404 1.00 86.75 82 CYS A O 1
ATOM 664 N N . GLU A 1 83 ? -8.896 14.345 22.866 1.00 83.94 83 GLU A N 1
ATOM 665 C CA . GLU A 1 83 ? -10.054 14.992 23.469 1.00 83.94 83 GLU A CA 1
ATOM 666 C C . GLU A 1 83 ? -11.346 14.286 23.038 1.00 83.94 83 GLU A C 1
ATOM 668 O O . GLU A 1 83 ? -11.757 14.350 21.881 1.00 83.94 83 GLU A O 1
ATOM 673 N N . LYS A 1 84 ? -11.998 13.606 23.989 1.00 76.31 84 LYS A N 1
ATOM 674 C CA . LYS A 1 84 ? -13.174 12.762 23.718 1.00 76.31 84 LYS A CA 1
ATOM 675 C C . LYS A 1 84 ? -14.399 13.541 23.231 1.00 76.31 84 LYS A C 1
ATOM 677 O O . LYS A 1 84 ? -15.218 12.974 22.514 1.00 76.31 84 LYS A O 1
ATOM 682 N N . ASP A 1 85 ? -14.505 14.813 23.611 1.00 78.69 85 ASP A N 1
ATOM 683 C CA . ASP A 1 85 ? -15.658 15.668 23.309 1.00 78.69 85 ASP A CA 1
ATOM 684 C C . ASP A 1 85 ? -15.479 16.493 22.019 1.00 78.69 85 ASP A C 1
ATOM 686 O O . ASP A 1 85 ? -16.428 17.132 21.562 1.00 78.69 85 ASP A O 1
ATOM 690 N N . MET A 1 86 ? -14.291 16.466 21.401 1.00 81.56 86 MET A N 1
ATOM 691 C CA . MET A 1 86 ? -14.003 17.199 20.164 1.00 81.56 86 MET A CA 1
ATOM 692 C C . MET A 1 86 ? -14.783 16.592 19.000 1.00 81.56 86 MET A C 1
ATOM 694 O O . MET A 1 86 ? -14.580 15.433 18.656 1.00 81.56 86 MET A O 1
ATOM 698 N N . GLY A 1 87 ? -15.656 17.350 18.339 1.00 83.88 87 GLY A N 1
ATOM 699 C CA . GLY A 1 87 ? -16.434 16.812 17.218 1.00 83.88 87 GLY A CA 1
ATOM 700 C C . GLY A 1 87 ? -15.569 16.488 15.990 1.00 83.88 87 GLY A C 1
ATOM 701 O O . GLY A 1 87 ? -14.618 17.199 15.692 1.00 83.88 87 GLY A O 1
ATOM 702 N N . ILE A 1 88 ? -15.940 15.486 15.186 1.00 85.62 88 ILE A N 1
ATOM 703 C CA . ILE A 1 88 ? -15.176 15.068 13.988 1.00 85.62 88 ILE A CA 1
ATOM 704 C C . ILE A 1 88 ? -14.891 16.200 12.982 1.00 85.62 88 ILE A C 1
ATOM 706 O O . ILE A 1 88 ? -13.880 16.192 12.280 1.00 85.62 88 ILE A O 1
ATOM 710 N N . ASN A 1 89 ? -15.793 17.180 12.880 1.00 86.88 89 ASN A N 1
ATOM 711 C CA . ASN A 1 89 ? -15.598 18.356 12.029 1.00 86.88 89 ASN A CA 1
ATOM 712 C C . ASN A 1 89 ? -14.528 19.286 12.606 1.00 86.88 89 ASN A C 1
ATOM 714 O O . ASN A 1 89 ? -13.648 19.722 11.872 1.00 86.88 89 ASN A O 1
ATOM 718 N N . GLU A 1 90 ? -14.591 19.529 13.913 1.00 87.00 90 GLU A N 1
ATOM 719 C CA . GLU A 1 90 ? -13.618 20.329 14.651 1.00 87.00 90 GLU A CA 1
ATOM 720 C C . GLU A 1 90 ? -12.240 19.665 14.627 1.00 87.00 90 GLU A C 1
ATOM 722 O O . GLU A 1 90 ? -11.253 20.324 14.320 1.00 87.00 90 GLU A O 1
ATOM 727 N N . PHE A 1 91 ? -12.176 18.343 14.811 1.00 88.75 91 PHE A N 1
ATOM 728 C CA . PHE A 1 91 ? -10.930 17.591 14.693 1.00 88.75 91 PHE A CA 1
ATOM 729 C C . PHE A 1 91 ? -10.328 17.696 13.287 1.00 88.75 91 PHE A C 1
ATOM 731 O O . PHE A 1 91 ? -9.125 17.884 13.116 1.00 88.75 91 PHE A O 1
ATOM 738 N N . GLN A 1 92 ? -11.158 17.647 12.246 1.00 88.31 92 GLN A N 1
ATOM 739 C CA . GLN A 1 92 ? -10.682 17.827 10.879 1.00 88.31 92 GLN A CA 1
ATOM 740 C C . GLN A 1 92 ? -10.161 19.251 10.610 1.00 88.31 92 GLN A C 1
ATOM 742 O O . GLN A 1 92 ? -9.152 19.423 9.914 1.00 88.31 92 GLN A O 1
ATOM 747 N N . ASP A 1 93 ? -10.847 20.272 11.123 1.00 87.94 93 ASP A N 1
ATOM 748 C CA . ASP A 1 93 ? -10.406 21.667 11.033 1.00 87.94 93 ASP A CA 1
ATOM 749 C C . ASP A 1 93 ? -9.078 21.858 11.769 1.00 87.94 93 ASP A C 1
ATOM 751 O O . ASP A 1 93 ? -8.132 22.403 11.201 1.00 87.94 93 ASP A O 1
ATOM 755 N N . PHE A 1 94 ? -8.961 21.272 12.958 1.00 87.62 94 PHE A N 1
ATOM 756 C CA . PHE A 1 94 ? -7.740 21.242 13.747 1.00 87.62 94 PHE A CA 1
ATOM 757 C C . PHE A 1 94 ? -6.552 20.637 12.978 1.00 87.62 94 PHE A C 1
ATOM 759 O O . PHE A 1 94 ? -5.499 21.269 12.869 1.00 87.62 94 PHE A O 1
ATOM 766 N N . ILE A 1 95 ? -6.722 19.458 12.365 1.00 89.06 95 ILE A N 1
ATOM 767 C CA . ILE A 1 95 ? -5.678 18.828 11.536 1.00 89.06 95 ILE A CA 1
ATOM 768 C C . ILE A 1 95 ? -5.302 19.718 10.344 1.00 89.06 95 ILE A C 1
ATOM 770 O O . ILE A 1 95 ? -4.127 19.834 9.993 1.00 89.06 95 ILE A O 1
ATOM 774 N N . THR A 1 96 ? -6.285 20.371 9.719 1.00 88.88 96 THR A N 1
ATOM 775 C CA . THR A 1 96 ? -6.039 21.290 8.598 1.00 88.88 96 THR A CA 1
ATOM 776 C C . THR A 1 96 ? -5.172 22.473 9.035 1.00 88.88 96 THR A C 1
ATOM 778 O O . THR A 1 96 ? -4.230 22.850 8.330 1.00 88.88 96 THR A O 1
ATOM 781 N N . ASP A 1 97 ? -5.463 23.045 10.200 1.00 87.62 97 ASP A N 1
ATOM 782 C CA . ASP A 1 97 ? -4.704 24.156 10.767 1.00 87.62 97 ASP A CA 1
ATOM 783 C C . ASP A 1 97 ? -3.278 23.739 11.132 1.00 87.62 97 ASP A C 1
ATOM 785 O O . ASP A 1 97 ? -2.333 24.458 10.797 1.00 87.62 97 ASP A O 1
ATOM 789 N N . GLU A 1 98 ? -3.096 22.560 11.731 1.00 86.62 98 GLU A N 1
ATOM 790 C CA . GLU A 1 98 ? -1.763 22.030 12.032 1.00 86.62 98 GLU A CA 1
ATOM 791 C C . GLU A 1 98 ? -0.941 21.772 10.766 1.00 86.62 98 GLU A C 1
ATOM 793 O O . GLU A 1 98 ? 0.219 22.178 10.694 1.00 86.62 98 GLU A O 1
ATOM 798 N N . LEU A 1 99 ? -1.531 21.198 9.712 1.00 88.31 99 LEU A N 1
ATOM 799 C CA . LEU A 1 99 ? -0.845 21.019 8.425 1.00 88.31 99 LEU A CA 1
ATOM 800 C C . LEU A 1 99 ? -0.376 22.361 7.837 1.00 88.31 99 LEU A C 1
ATOM 802 O O . LEU A 1 99 ? 0.749 22.476 7.338 1.00 88.31 99 LEU A O 1
ATOM 806 N N . ASN A 1 100 ? -1.214 23.398 7.919 1.00 86.19 100 ASN A N 1
ATOM 807 C CA . ASN A 1 100 ? -0.871 24.741 7.450 1.00 86.19 100 ASN A CA 1
ATOM 808 C C . ASN A 1 100 ? 0.211 25.410 8.313 1.00 86.19 100 ASN A C 1
ATOM 810 O O . ASN A 1 100 ? 1.099 26.080 7.772 1.00 86.19 100 ASN A O 1
ATOM 814 N N . ARG A 1 101 ? 0.188 25.202 9.636 1.00 82.75 101 ARG A N 1
ATOM 815 C CA . ARG A 1 101 ? 1.259 25.639 10.545 1.00 82.75 101 ARG A CA 1
ATOM 816 C C . ARG A 1 101 ? 2.577 24.953 10.199 1.00 82.75 101 ARG A C 1
ATOM 818 O O . ARG A 1 101 ? 3.596 25.625 10.019 1.00 82.75 101 ARG A O 1
ATOM 825 N N . TYR A 1 102 ? 2.546 23.634 10.033 1.00 82.19 102 TYR A N 1
ATOM 826 C CA . TYR A 1 102 ? 3.719 22.810 9.758 1.00 82.19 102 TYR A CA 1
ATOM 827 C C . TYR A 1 102 ? 4.398 23.191 8.436 1.00 82.19 102 TYR A C 1
ATOM 829 O O . TYR A 1 102 ? 5.626 23.295 8.368 1.00 82.19 102 TYR A O 1
ATOM 837 N N . LYS A 1 103 ? 3.599 23.514 7.409 1.00 80.44 103 LYS A N 1
ATOM 838 C CA . LYS A 1 103 ? 4.071 24.020 6.109 1.00 80.44 103 LYS A CA 1
ATOM 839 C C . LYS A 1 103 ? 4.985 25.247 6.227 1.00 80.44 103 LYS A C 1
ATOM 841 O O . LYS A 1 103 ? 5.864 25.425 5.390 1.00 80.44 103 LYS A O 1
ATOM 846 N N . SER A 1 104 ? 4.785 26.085 7.245 1.00 71.06 104 SER A N 1
ATOM 847 C CA . SER A 1 104 ? 5.553 27.322 7.443 1.00 71.06 104 SER A CA 1
ATOM 848 C C . SER A 1 104 ? 6.858 27.127 8.225 1.00 71.06 104 SER A C 1
ATOM 850 O O . SER A 1 104 ? 7.706 28.015 8.199 1.00 71.06 104 SER A O 1
ATOM 852 N N . LYS A 1 105 ? 7.021 26.008 8.946 1.00 71.06 105 LYS A N 1
ATOM 853 C CA . LYS A 1 105 ? 8.104 25.824 9.932 1.00 71.06 105 LYS A CA 1
ATOM 854 C C . LYS A 1 105 ? 9.125 24.743 9.580 1.00 71.06 105 LYS A C 1
ATOM 856 O O . LYS A 1 105 ? 10.212 24.748 10.150 1.00 71.06 105 LYS A O 1
ATOM 861 N N . ASN A 1 106 ? 8.794 23.802 8.698 1.00 70.25 106 ASN A N 1
ATOM 862 C CA . ASN A 1 106 ? 9.625 22.621 8.479 1.00 70.25 106 ASN A CA 1
ATOM 863 C C . ASN A 1 106 ? 10.551 22.749 7.255 1.00 70.25 106 ASN A C 1
ATOM 865 O O . ASN A 1 106 ? 10.103 23.065 6.156 1.00 70.25 106 ASN A O 1
ATOM 869 N N . GLU A 1 107 ? 11.842 22.450 7.437 1.00 71.19 107 GLU A N 1
ATOM 870 C CA . GLU A 1 107 ? 12.845 22.454 6.357 1.00 71.19 107 GLU A CA 1
ATOM 871 C C . GLU A 1 107 ? 12.993 21.097 5.641 1.00 71.19 107 GLU A C 1
ATOM 873 O O . GLU A 1 107 ? 13.501 21.036 4.521 1.00 71.19 107 GLU A O 1
ATOM 878 N N . LYS A 1 108 ? 12.568 19.995 6.275 1.00 82.25 108 LYS A N 1
ATOM 879 C CA . LYS A 1 108 ? 12.703 18.620 5.763 1.00 82.25 108 LYS A CA 1
ATOM 880 C C . LYS A 1 108 ? 11.566 18.236 4.812 1.00 82.25 108 LYS A C 1
ATOM 882 O O . LYS A 1 108 ? 11.827 17.610 3.782 1.00 82.25 108 LYS A O 1
ATOM 887 N N . TYR A 1 109 ? 10.329 18.582 5.161 1.00 85.00 109 TYR A N 1
ATOM 888 C CA . TYR A 1 109 ? 9.122 18.227 4.417 1.00 85.00 109 TYR A CA 1
ATOM 889 C C . TYR A 1 109 ? 8.483 19.469 3.808 1.00 85.00 109 TYR A C 1
ATOM 891 O O . TYR A 1 109 ? 8.174 20.429 4.511 1.00 85.00 109 TYR A O 1
ATOM 899 N N . ARG A 1 110 ? 8.218 19.428 2.503 1.00 85.19 110 ARG A N 1
ATOM 900 C CA . ARG A 1 110 ? 7.453 20.462 1.809 1.00 85.19 110 ARG A CA 1
ATOM 901 C C . ARG A 1 110 ? 6.030 19.968 1.579 1.00 85.19 110 ARG A C 1
ATOM 903 O O . ARG A 1 110 ? 5.826 19.006 0.847 1.00 85.19 110 ARG A O 1
ATOM 910 N N . ILE A 1 111 ? 5.057 20.652 2.175 1.00 85.19 111 ILE A N 1
ATOM 911 C CA . ILE A 1 111 ? 3.633 20.345 2.006 1.00 85.19 111 ILE A CA 1
ATOM 912 C C . ILE A 1 111 ? 3.067 21.181 0.855 1.00 85.19 111 ILE A C 1
ATOM 914 O O . ILE A 1 111 ? 3.097 22.417 0.889 1.00 85.19 111 ILE A O 1
ATOM 918 N N . GLU A 1 112 ? 2.519 20.517 -0.156 1.00 82.69 112 GLU A N 1
ATOM 919 C CA . GLU A 1 112 ? 1.830 21.149 -1.276 1.00 82.69 112 GLU A CA 1
ATOM 920 C C . GLU A 1 112 ? 0.310 21.005 -1.166 1.00 82.69 112 GLU A C 1
ATOM 922 O O . GLU A 1 112 ? -0.211 19.973 -0.744 1.00 82.69 112 GLU A O 1
ATOM 927 N N . SER A 1 113 ? -0.382 22.088 -1.552 1.00 69.38 113 SER A N 1
ATOM 928 C CA . SER A 1 113 ? -1.831 22.141 -1.797 1.00 69.38 113 SER A CA 1
ATOM 929 C C . SER A 1 113 ? -2.702 21.401 -0.770 1.00 69.38 113 SER A C 1
ATOM 931 O O . SER A 1 113 ? -3.383 20.450 -1.137 1.00 69.38 113 SER A O 1
ATOM 933 N N . VAL A 1 114 ? -2.725 21.857 0.490 1.00 83.88 114 VAL A N 1
ATOM 934 C CA . VAL A 1 114 ? -3.744 21.418 1.462 1.00 83.88 114 VAL A CA 1
ATOM 935 C C . VAL A 1 114 ? -5.098 21.951 0.992 1.00 83.88 114 VAL A C 1
ATOM 937 O O . VAL A 1 114 ? -5.328 23.161 0.999 1.00 83.88 114 VAL A O 1
ATOM 940 N N . GLN A 1 115 ? -5.965 21.066 0.512 1.00 86.38 115 GLN A N 1
ATOM 941 C CA . GLN A 1 115 ? -7.262 21.418 -0.065 1.00 86.38 115 GLN A CA 1
ATOM 942 C C . GLN A 1 115 ? -8.353 20.521 0.502 1.00 86.38 115 GLN A C 1
ATOM 944 O O . GLN A 1 115 ? -8.152 19.324 0.668 1.00 86.38 115 GLN A O 1
ATOM 949 N N . LYS A 1 116 ? -9.536 21.087 0.747 1.00 85.25 116 LYS A N 1
ATOM 950 C CA . LYS A 1 116 ? -10.735 20.297 1.032 1.00 85.25 116 LYS A CA 1
ATOM 951 C C . LYS A 1 116 ? -11.487 20.030 -0.267 1.00 85.25 116 LYS A C 1
ATOM 953 O O . LYS A 1 116 ? -11.761 20.963 -1.023 1.00 85.25 116 LYS A O 1
ATOM 958 N N . ASN A 1 117 ? -11.800 18.767 -0.542 1.00 84.25 117 ASN A N 1
ATOM 959 C CA . ASN A 1 117 ? -12.629 18.396 -1.686 1.00 84.25 117 ASN A CA 1
ATOM 960 C C . ASN A 1 117 ? -14.116 18.724 -1.410 1.00 84.25 117 ASN A C 1
ATOM 962 O O . ASN A 1 117 ? -14.490 19.136 -0.311 1.00 84.25 117 ASN A O 1
ATOM 966 N N . LYS A 1 118 ? -14.988 18.527 -2.409 1.00 76.81 118 LYS A N 1
ATOM 967 C CA . LYS A 1 118 ? -16.439 18.791 -2.283 1.00 76.81 118 LYS A CA 1
ATOM 968 C C . LYS A 1 118 ? -17.140 17.939 -1.216 1.00 76.81 118 LYS A C 1
ATOM 970 O O . LYS A 1 118 ? -18.192 18.333 -0.733 1.00 76.81 118 LYS A O 1
ATOM 975 N N . GLU A 1 119 ? -16.563 16.796 -0.866 1.00 77.31 119 GLU A N 1
ATOM 976 C CA . GLU A 1 119 ? -17.063 15.863 0.151 1.00 77.31 119 GLU A CA 1
ATOM 977 C C . GLU A 1 119 ? -16.513 16.194 1.549 1.00 77.31 119 GLU A C 1
ATOM 979 O O . GLU A 1 119 ? -16.845 15.533 2.526 1.00 77.31 119 GLU A O 1
ATOM 984 N N . GLY A 1 120 ? -15.670 17.226 1.655 1.00 80.06 120 GLY A N 1
ATOM 985 C CA . GLY A 1 120 ? -15.027 17.637 2.893 1.00 80.06 120 GLY A CA 1
ATOM 986 C C . GLY A 1 120 ? -13.743 16.878 3.223 1.00 80.06 120 GLY A C 1
ATOM 987 O O . GLY A 1 120 ? -13.170 17.153 4.266 1.00 80.06 120 GLY A O 1
ATOM 988 N N . ASN A 1 121 ? -13.250 15.974 2.375 1.00 88.56 121 ASN A N 1
ATOM 989 C CA . ASN A 1 121 ? -11.982 15.263 2.581 1.00 88.56 121 ASN A CA 1
ATOM 990 C C . ASN A 1 121 ? -10.791 16.209 2.396 1.00 88.56 121 ASN A C 1
ATOM 992 O O . ASN A 1 121 ? -10.782 17.015 1.463 1.00 88.56 121 ASN A O 1
ATOM 996 N N . ILE A 1 122 ? -9.769 16.089 3.245 1.00 89.56 122 ILE A N 1
ATOM 997 C CA . ILE A 1 122 ? -8.525 16.855 3.109 1.00 89.56 122 ILE A CA 1
ATOM 998 C C . ILE A 1 122 ? -7.607 16.104 2.150 1.00 89.56 122 ILE A C 1
ATOM 1000 O O . ILE A 1 122 ? -7.324 14.930 2.349 1.00 89.56 122 ILE A O 1
ATOM 1004 N N . LEU A 1 123 ? -7.113 16.786 1.129 1.00 91.19 123 LEU A N 1
ATOM 1005 C CA . LEU A 1 123 ? -6.121 16.288 0.189 1.00 91.19 123 LEU A CA 1
ATOM 1006 C C . LEU A 1 123 ? -4.860 17.124 0.348 1.00 91.19 123 LEU A C 1
ATOM 1008 O O . LEU A 1 123 ? -4.933 18.354 0.355 1.00 91.19 123 LEU A O 1
ATOM 1012 N N . PHE A 1 124 ? -3.711 16.473 0.474 1.00 90.81 124 PHE A N 1
ATOM 1013 C CA . PHE A 1 124 ? -2.427 17.160 0.499 1.00 90.81 124 PHE A CA 1
ATOM 1014 C C . PHE A 1 124 ? -1.311 16.268 -0.035 1.00 90.81 124 PHE A C 1
ATOM 1016 O O . PHE A 1 124 ? -1.423 15.042 -0.092 1.00 90.81 124 PHE A O 1
ATOM 1023 N N . LYS A 1 125 ? -0.218 16.911 -0.444 1.00 90.00 125 LYS A N 1
ATOM 1024 C CA . LYS A 1 125 ? 0.978 16.233 -0.939 1.00 90.00 125 LYS A CA 1
ATOM 1025 C C . LYS A 1 125 ? 2.164 16.558 -0.056 1.00 90.00 125 LYS A C 1
ATOM 1027 O O . LYS A 1 125 ? 2.386 17.724 0.267 1.00 90.00 125 LYS A O 1
ATOM 1032 N N . ILE A 1 126 ? 2.947 15.546 0.295 1.00 89.38 126 ILE A N 1
ATOM 1033 C CA . ILE A 1 126 ? 4.226 15.727 0.985 1.00 89.38 126 ILE A CA 1
ATOM 1034 C C . ILE A 1 126 ? 5.350 15.439 0.003 1.00 89.38 126 ILE A C 1
ATOM 1036 O O . ILE A 1 126 ? 5.400 14.369 -0.603 1.00 89.38 126 ILE A O 1
ATOM 1040 N N . LEU A 1 127 ? 6.280 16.386 -0.112 1.00 87.12 127 LEU A N 1
ATOM 1041 C CA . LEU A 1 127 ? 7.529 16.215 -0.831 1.00 87.12 127 LEU A CA 1
ATOM 1042 C C . LEU A 1 127 ? 8.691 16.172 0.153 1.00 87.12 127 LEU A C 1
ATOM 1044 O O . LEU A 1 127 ? 8.806 17.021 1.041 1.00 87.12 127 LEU A O 1
ATOM 1048 N N . TYR A 1 128 ? 9.589 15.213 -0.038 1.00 86.38 128 TYR A N 1
ATOM 1049 C CA . TYR A 1 128 ? 10.812 15.103 0.750 1.00 86.38 128 TYR A CA 1
ATOM 1050 C C . TYR A 1 128 ? 11.971 14.594 -0.101 1.00 86.38 128 TYR A C 1
ATOM 1052 O O . TYR A 1 128 ? 11.780 13.947 -1.131 1.00 86.38 128 TYR A O 1
ATOM 1060 N N . THR A 1 129 ? 13.197 14.907 0.315 1.00 81.31 129 THR A N 1
ATOM 1061 C CA . THR A 1 129 ? 14.400 14.449 -0.391 1.00 81.31 129 THR A CA 1
ATOM 1062 C C . THR A 1 129 ? 14.952 13.214 0.299 1.00 81.31 129 THR A C 1
ATOM 1064 O O . THR A 1 129 ? 15.421 13.283 1.436 1.00 81.31 129 THR A O 1
ATOM 1067 N N . LYS A 1 130 ? 14.929 12.079 -0.396 1.00 78.25 130 LYS A N 1
ATOM 1068 C CA . LYS A 1 130 ? 15.537 10.839 0.073 1.00 78.25 130 LYS A CA 1
ATOM 1069 C C . LYS A 1 130 ? 16.946 10.712 -0.480 1.00 78.25 130 LYS A C 1
ATOM 1071 O O . LYS A 1 130 ? 17.146 10.705 -1.695 1.00 78.25 130 LYS A O 1
ATOM 1076 N N . LYS A 1 131 ? 17.905 10.510 0.425 1.00 71.50 131 LYS A N 1
ATOM 1077 C CA . LYS A 1 131 ? 19.268 10.146 0.047 1.00 71.50 131 LYS A CA 1
ATOM 1078 C C . LYS A 1 131 ? 19.353 8.659 -0.273 1.00 71.50 131 LYS A C 1
ATOM 1080 O O . LYS A 1 131 ? 19.230 7.827 0.627 1.00 71.50 131 LYS A O 1
ATOM 1085 N N . VAL A 1 132 ? 19.559 8.309 -1.538 1.00 69.06 132 VAL A N 1
ATOM 1086 C CA . VAL A 1 132 ? 19.777 6.919 -1.952 1.00 69.06 132 VAL A CA 1
ATOM 1087 C C . VAL A 1 132 ? 21.271 6.621 -1.887 1.00 69.06 132 VAL A C 1
ATOM 1089 O O . VAL A 1 132 ? 22.096 7.314 -2.482 1.00 69.06 132 VAL A O 1
ATOM 1092 N N . LYS A 1 133 ? 21.638 5.582 -1.132 1.00 55.53 133 LYS A N 1
ATOM 1093 C CA . LYS A 1 133 ? 23.017 5.090 -1.092 1.00 55.53 133 LYS A CA 1
ATOM 1094 C C . LYS A 1 133 ? 23.275 4.299 -2.374 1.00 55.53 133 LYS A C 1
ATOM 1096 O O . LYS A 1 133 ? 22.720 3.221 -2.545 1.00 55.53 133 LYS A O 1
ATOM 1101 N N . GLY A 1 134 ? 24.105 4.836 -3.259 1.00 62.44 134 GLY A N 1
ATOM 1102 C CA . GLY A 1 134 ? 24.449 4.209 -4.531 1.00 62.44 134 GLY A CA 1
ATOM 1103 C C . GLY A 1 134 ? 25.702 4.825 -5.145 1.00 62.44 134 GLY A C 1
ATOM 1104 O O . GLY A 1 134 ? 26.142 5.903 -4.743 1.00 62.44 134 GLY A O 1
ATOM 1105 N N . LYS A 1 135 ? 26.292 4.120 -6.116 1.00 56.84 135 LYS A N 1
ATOM 1106 C CA . LYS A 1 135 ? 27.471 4.594 -6.863 1.00 56.84 135 LYS A CA 1
ATOM 1107 C C . LYS A 1 135 ? 27.124 5.705 -7.867 1.00 56.84 135 LYS A C 1
ATOM 1109 O O . LYS A 1 135 ? 28.010 6.447 -8.278 1.00 56.84 135 LYS A O 1
ATOM 1114 N N . ILE A 1 136 ? 25.849 5.823 -8.240 1.00 67.50 136 ILE A N 1
ATOM 1115 C CA . ILE A 1 136 ? 25.340 6.765 -9.241 1.00 67.50 136 ILE A CA 1
ATOM 1116 C C . ILE A 1 136 ? 24.953 8.075 -8.546 1.00 67.50 136 ILE A C 1
ATOM 1118 O O . ILE A 1 136 ? 24.003 8.127 -7.767 1.00 67.50 136 ILE A O 1
ATOM 1122 N N . GLU A 1 137 ? 25.691 9.149 -8.819 1.00 68.19 137 GLU A N 1
ATOM 1123 C CA . GLU A 1 137 ? 25.475 10.464 -8.207 1.00 68.19 137 GLU A CA 1
ATOM 1124 C C . GLU A 1 137 ? 24.145 11.111 -8.599 1.00 68.19 137 GLU A C 1
ATOM 1126 O O . GLU A 1 137 ? 23.507 11.709 -7.738 1.00 68.19 137 GLU A O 1
ATOM 1131 N N . LEU A 1 138 ? 23.672 10.915 -9.837 1.00 65.88 138 LEU A N 1
ATOM 1132 C CA . LEU A 1 138 ? 22.347 11.377 -10.272 1.00 65.88 138 LEU A CA 1
ATOM 1133 C C . LEU A 1 138 ? 21.194 10.826 -9.424 1.00 65.88 138 LEU A C 1
ATOM 1135 O O . LEU A 1 138 ? 20.130 11.442 -9.392 1.00 65.88 138 LEU A O 1
ATOM 1139 N N . LEU A 1 139 ? 21.386 9.669 -8.784 1.00 65.62 139 LEU A N 1
ATOM 1140 C CA . LEU A 1 139 ? 20.378 9.016 -7.949 1.00 65.62 139 LEU A CA 1
ATOM 1141 C C . LEU A 1 139 ? 20.507 9.390 -6.469 1.00 65.62 139 LEU A C 1
ATOM 1143 O O . LEU A 1 139 ? 19.654 8.982 -5.682 1.00 65.62 139 LEU A O 1
ATOM 1147 N N . LYS A 1 140 ? 21.555 10.135 -6.071 1.00 68.31 140 LYS A N 1
ATOM 1148 C CA . LYS A 1 140 ? 21.836 10.414 -4.654 1.00 68.31 140 LYS A CA 1
ATOM 1149 C C . LYS A 1 140 ? 20.682 11.134 -3.981 1.00 68.31 140 LYS A C 1
ATOM 1151 O O . LYS A 1 140 ? 20.288 10.696 -2.911 1.00 68.31 140 LYS A O 1
ATOM 1156 N N . ASP A 1 141 ? 20.143 12.183 -4.592 1.00 70.31 141 ASP A N 1
ATOM 1157 C CA . ASP A 1 141 ? 19.040 12.962 -4.030 1.00 70.31 141 ASP A CA 1
ATOM 1158 C C . ASP A 1 141 ? 17.779 12.735 -4.870 1.00 70.31 141 ASP A C 1
ATOM 1160 O O . ASP A 1 141 ? 17.591 13.352 -5.919 1.00 70.31 141 ASP A O 1
ATOM 1164 N N . LYS A 1 142 ? 16.906 11.831 -4.412 1.00 72.31 142 LYS A N 1
ATOM 1165 C CA . LYS A 1 142 ? 15.608 11.580 -5.047 1.00 72.31 142 LYS A CA 1
ATOM 1166 C C . LYS A 1 142 ? 14.542 12.380 -4.311 1.00 72.31 142 LYS A C 1
ATOM 1168 O O . LYS A 1 142 ? 14.272 12.113 -3.140 1.00 72.31 142 LYS A O 1
ATOM 1173 N N . VAL A 1 143 ? 13.937 13.355 -4.988 1.00 76.62 143 VAL A N 1
ATOM 1174 C CA . VAL A 1 143 ? 12.707 13.981 -4.489 1.00 76.62 143 VAL A CA 1
ATOM 1175 C C . VAL A 1 143 ? 11.592 12.958 -4.635 1.00 76.62 143 VAL A C 1
ATOM 1177 O O . VAL A 1 143 ? 11.423 12.367 -5.700 1.00 76.62 143 VAL A O 1
ATOM 1180 N N . LYS A 1 144 ? 10.881 12.710 -3.545 1.00 82.38 144 LYS A N 1
ATOM 1181 C CA . LYS A 1 144 ? 9.760 11.784 -3.492 1.00 82.38 144 LYS A CA 1
ATOM 1182 C C . LYS A 1 144 ? 8.492 12.531 -3.143 1.00 82.38 144 LYS A C 1
ATOM 1184 O O . LYS A 1 144 ? 8.530 13.458 -2.337 1.00 82.38 144 LYS A O 1
ATOM 1189 N N . GLU A 1 145 ? 7.400 12.088 -3.746 1.00 85.38 145 GLU A N 1
ATOM 1190 C CA . GLU A 1 145 ? 6.056 12.604 -3.528 1.00 85.38 145 GLU A CA 1
ATOM 1191 C C . GLU A 1 145 ? 5.199 11.520 -2.874 1.00 85.38 145 GLU A C 1
ATOM 1193 O O . GLU A 1 145 ? 5.167 10.380 -3.342 1.00 85.38 145 GLU A O 1
ATOM 1198 N N . ILE A 1 146 ? 4.502 11.899 -1.804 1.00 88.94 146 ILE A N 1
ATOM 1199 C CA . ILE A 1 146 ? 3.492 11.082 -1.134 1.00 88.94 146 ILE A CA 1
ATOM 1200 C C . ILE A 1 146 ? 2.165 11.826 -1.245 1.00 88.94 146 ILE A C 1
ATOM 1202 O O . ILE A 1 146 ? 2.059 12.979 -0.818 1.00 88.94 146 ILE A O 1
ATOM 1206 N N . ASN A 1 147 ? 1.161 11.168 -1.822 1.00 89.56 147 ASN A N 1
ATOM 1207 C CA . ASN A 1 147 ? -0.192 11.709 -1.908 1.00 89.56 147 ASN A CA 1
ATOM 1208 C C . ASN A 1 147 ? -1.003 11.179 -0.725 1.00 89.56 147 ASN A C 1
ATOM 1210 O O . ASN A 1 147 ? -1.035 9.968 -0.499 1.00 89.56 147 ASN A O 1
ATOM 1214 N N . VAL A 1 148 ? -1.637 12.081 0.025 1.00 92.75 148 VAL A N 1
ATOM 1215 C CA . VAL A 1 148 ? -2.383 11.739 1.238 1.00 92.75 148 VAL A CA 1
ATOM 1216 C C . VAL A 1 148 ? -3.788 12.332 1.175 1.00 92.75 148 VAL A C 1
ATOM 1218 O O . VAL A 1 148 ? -3.976 13.508 0.846 1.00 92.75 148 VAL A O 1
ATOM 1221 N N . LYS A 1 149 ? -4.778 11.508 1.515 1.00 92.69 149 LYS A N 1
ATOM 1222 C CA . LYS A 1 149 ? -6.185 11.876 1.651 1.00 92.69 149 LYS A CA 1
ATOM 1223 C C . LYS A 1 149 ? -6.637 11.574 3.077 1.00 92.69 149 LYS A C 1
ATOM 1225 O O . LYS A 1 149 ? -6.476 10.459 3.543 1.00 92.69 149 LYS A O 1
ATOM 1230 N N . ILE A 1 150 ? -7.225 12.547 3.763 1.00 91.75 150 ILE A N 1
ATOM 1231 C CA . ILE A 1 150 ? -7.850 12.355 5.075 1.00 91.75 150 ILE A CA 1
ATOM 1232 C C . ILE A 1 150 ? -9.360 12.456 4.906 1.00 91.75 150 ILE A C 1
ATOM 1234 O O . ILE A 1 150 ? -9.878 13.496 4.484 1.00 91.75 150 ILE A O 1
ATOM 1238 N N . GLU A 1 151 ? -10.062 11.381 5.241 1.00 90.06 151 GLU A N 1
ATOM 1239 C CA . GLU A 1 151 ? -11.511 11.268 5.112 1.00 90.06 151 GLU A CA 1
ATOM 1240 C C . GLU A 1 151 ? -12.189 10.921 6.439 1.00 90.06 151 GLU A C 1
ATOM 1242 O O . GLU A 1 151 ? -11.585 10.367 7.359 1.00 90.06 151 GLU A O 1
ATOM 1247 N N . LYS A 1 152 ? -13.475 11.263 6.524 1.00 86.12 152 LYS A N 1
ATOM 1248 C CA . LYS A 1 152 ? -14.349 10.873 7.633 1.00 86.12 152 LYS A CA 1
ATOM 1249 C C . LYS A 1 152 ? -15.041 9.568 7.271 1.00 86.12 152 LYS A C 1
ATOM 1251 O O . LYS A 1 152 ? -15.575 9.463 6.167 1.00 86.12 152 LYS A O 1
ATOM 1256 N N . ARG A 1 153 ? -15.109 8.615 8.204 1.00 74.56 153 ARG A N 1
ATOM 1257 C CA . ARG A 1 153 ? -15.996 7.451 8.075 1.00 74.56 153 ARG A CA 1
ATOM 1258 C C . ARG A 1 153 ? -16.958 7.343 9.243 1.00 74.56 153 ARG A C 1
ATOM 1260 O O . ARG A 1 153 ? -16.653 7.698 10.370 1.00 74.56 153 ARG A O 1
ATOM 1267 N N . SER A 1 154 ? -18.158 6.900 8.902 1.00 56.16 154 SER A N 1
ATOM 1268 C CA . SER A 1 154 ? -19.432 7.362 9.450 1.00 56.16 154 SER A CA 1
ATOM 1269 C C . SER A 1 154 ? -19.812 6.870 10.847 1.00 56.16 154 SER A C 1
ATOM 1271 O O . SER A 1 154 ? -20.966 7.058 11.220 1.00 56.16 154 SER A O 1
ATOM 1273 N N . LEU A 1 155 ? -18.925 6.219 11.600 1.00 56.00 155 LEU A N 1
ATOM 1274 C CA . LEU A 1 155 ? -19.322 5.548 12.847 1.00 56.00 155 LEU A CA 1
ATOM 1275 C C . LEU A 1 155 ? -18.529 5.968 14.084 1.00 56.00 155 LEU A C 1
ATOM 1277 O O . LEU A 1 155 ? -19.085 5.893 15.173 1.00 56.00 155 LEU A O 1
ATOM 1281 N N . ASP A 1 156 ? -17.336 6.540 13.923 1.00 63.91 156 ASP A N 1
ATOM 1282 C CA . ASP A 1 156 ? -16.506 6.969 15.046 1.00 63.91 156 ASP A CA 1
ATOM 1283 C C . ASP A 1 156 ? -15.977 8.386 14.847 1.00 63.91 156 ASP A C 1
ATOM 1285 O O . ASP A 1 156 ? -15.861 8.892 13.730 1.00 63.91 156 ASP A O 1
ATOM 1289 N N . ASN A 1 157 ? -15.584 9.018 15.951 1.00 76.81 157 ASN A N 1
ATOM 1290 C CA . ASN A 1 157 ? -14.904 10.311 15.980 1.00 76.81 157 ASN A CA 1
ATOM 1291 C C . ASN A 1 157 ? -13.443 10.200 15.478 1.00 76.81 157 ASN A C 1
ATOM 1293 O O . ASN A 1 157 ? -12.531 10.814 16.021 1.00 76.81 157 ASN A O 1
ATOM 1297 N N . LYS A 1 158 ? -13.216 9.372 14.452 1.00 87.00 158 LYS A N 1
ATOM 1298 C CA . LYS A 1 158 ? -11.917 8.969 13.915 1.00 87.00 158 LYS A CA 1
ATOM 1299 C C . LYS A 1 158 ? -11.782 9.418 12.463 1.00 87.00 158 LYS A C 1
ATOM 1301 O O . LYS A 1 158 ? -12.734 9.374 11.682 1.00 87.00 158 LYS A O 1
ATOM 1306 N N . LEU A 1 159 ? -10.577 9.835 12.091 1.00 89.62 159 LEU A N 1
ATOM 1307 C CA . LEU A 1 159 ? -10.228 10.184 10.715 1.00 89.62 159 LEU A CA 1
ATOM 1308 C C . LEU A 1 159 ? -9.402 9.066 10.091 1.00 89.62 159 LEU A C 1
ATOM 1310 O O . LEU A 1 159 ? -8.494 8.532 10.720 1.00 89.62 159 LEU A O 1
ATOM 1314 N N . ILE A 1 160 ? -9.686 8.741 8.835 1.00 91.00 160 ILE A N 1
ATOM 1315 C CA . ILE A 1 160 ? -8.917 7.757 8.074 1.00 91.00 160 ILE A CA 1
ATOM 1316 C C . ILE A 1 160 ? -7.945 8.501 7.172 1.00 91.00 160 ILE A C 1
ATOM 1318 O O . ILE A 1 160 ? -8.346 9.342 6.369 1.00 91.00 160 ILE A O 1
ATOM 1322 N N . VAL A 1 161 ? -6.665 8.173 7.302 1.00 92.69 161 VAL A N 1
ATOM 1323 C CA . VAL A 1 161 ? -5.582 8.657 6.452 1.00 92.69 161 VAL A CA 1
ATOM 1324 C C . VAL A 1 161 ? -5.317 7.605 5.390 1.00 92.69 161 VAL A C 1
ATOM 1326 O O . VAL A 1 161 ? -4.734 6.555 5.656 1.00 92.69 161 VAL A O 1
ATOM 1329 N N . ASP A 1 162 ? -5.760 7.900 4.181 1.00 92.00 162 ASP A N 1
ATOM 1330 C CA . ASP A 1 162 ? -5.497 7.135 2.980 1.00 92.00 162 ASP A CA 1
ATOM 1331 C C . ASP A 1 162 ? -4.200 7.625 2.307 1.00 92.00 162 ASP A C 1
ATOM 1333 O O . ASP A 1 162 ? -4.030 8.815 2.022 1.00 92.00 162 ASP A O 1
ATOM 1337 N N . ILE A 1 163 ? -3.256 6.707 2.087 1.00 92.38 163 ILE A N 1
ATOM 1338 C CA . ILE A 1 163 ? -1.879 7.007 1.698 1.00 92.38 163 ILE A CA 1
ATOM 1339 C C . ILE A 1 163 ? -1.561 6.323 0.373 1.00 92.38 163 ILE A C 1
ATOM 1341 O O . ILE A 1 163 ? -1.673 5.105 0.254 1.00 92.38 163 ILE A O 1
ATOM 1345 N N . ARG A 1 164 ? -1.079 7.085 -0.615 1.00 91.31 164 ARG A N 1
ATOM 1346 C CA . ARG A 1 164 ? -0.455 6.544 -1.832 1.00 91.31 164 ARG A CA 1
ATOM 1347 C C . ARG A 1 164 ? 1.055 6.689 -1.742 1.00 91.31 164 ARG A C 1
ATOM 1349 O O . ARG A 1 164 ? 1.585 7.798 -1.647 1.00 91.31 164 ARG A O 1
ATOM 1356 N N . GLN A 1 165 ? 1.736 5.553 -1.809 1.00 85.81 165 GLN A N 1
ATOM 1357 C CA . GLN A 1 165 ? 3.177 5.430 -1.609 1.00 85.81 165 GLN A CA 1
ATOM 1358 C C . GLN A 1 165 ? 3.835 4.635 -2.736 1.00 85.81 165 GLN A C 1
ATOM 1360 O O . GLN A 1 165 ? 3.234 3.725 -3.307 1.00 85.81 165 GLN A O 1
ATOM 1365 N N . ASN A 1 166 ? 5.095 4.946 -3.029 1.00 78.56 166 ASN A N 1
ATOM 1366 C CA . ASN A 1 166 ? 5.880 4.236 -4.038 1.00 78.56 166 ASN A CA 1
ATOM 1367 C C . ASN A 1 166 ? 6.636 3.053 -3.420 1.00 78.56 166 ASN A C 1
ATOM 1369 O O . ASN A 1 166 ? 6.801 2.003 -4.042 1.00 78.56 166 ASN A O 1
ATOM 1373 N N . ASP A 1 167 ? 7.113 3.197 -2.181 1.00 77.62 167 ASP A N 1
ATOM 1374 C CA . ASP A 1 167 ? 7.786 2.125 -1.448 1.00 77.62 167 ASP A CA 1
ATOM 1375 C C . ASP A 1 167 ? 7.618 2.245 0.078 1.00 77.62 167 ASP A C 1
ATOM 1377 O O . ASP A 1 167 ? 7.084 3.220 0.595 1.00 77.62 167 ASP A O 1
ATOM 1381 N N . ASN A 1 168 ? 8.108 1.247 0.822 1.00 79.19 168 ASN A N 1
ATOM 1382 C CA . ASN A 1 168 ? 7.968 1.197 2.283 1.00 79.19 168 ASN A CA 1
ATOM 1383 C C . ASN A 1 168 ? 8.724 2.325 3.015 1.00 79.19 168 ASN A C 1
ATOM 1385 O O . ASN A 1 168 ? 8.488 2.543 4.199 1.00 79.19 168 ASN A O 1
ATOM 1389 N N . SER A 1 169 ? 9.667 3.018 2.365 1.00 81.94 169 SER A N 1
ATOM 1390 C CA . SER A 1 169 ? 10.322 4.173 2.992 1.00 81.94 169 SER A CA 1
ATOM 1391 C C . SER A 1 169 ? 9.436 5.409 2.993 1.00 81.94 169 SER A C 1
ATOM 1393 O O . SER A 1 169 ? 9.588 6.231 3.886 1.00 81.94 169 SER A O 1
ATOM 1395 N N . ASP A 1 170 ? 8.515 5.522 2.037 1.00 86.12 170 ASP A N 1
ATOM 1396 C CA . ASP A 1 170 ? 7.535 6.608 2.005 1.00 86.12 170 ASP A CA 1
ATOM 1397 C C . ASP A 1 170 ? 6.618 6.495 3.226 1.00 86.12 170 ASP A C 1
ATOM 1399 O O . ASP A 1 170 ? 6.452 7.468 3.954 1.00 86.12 170 ASP A O 1
ATOM 1403 N N . LEU A 1 171 ? 6.129 5.282 3.521 1.00 86.38 171 LEU A N 1
ATOM 1404 C CA . LEU A 1 171 ? 5.297 5.026 4.698 1.00 86.38 171 LEU A CA 1
ATOM 1405 C C . LEU A 1 171 ? 6.018 5.385 6.003 1.00 86.38 171 LEU A C 1
ATOM 1407 O O . LEU A 1 171 ? 5.439 6.043 6.853 1.00 86.38 171 LEU A O 1
ATOM 1411 N N . LYS A 1 172 ? 7.294 5.000 6.147 1.00 88.06 172 LYS A N 1
ATOM 1412 C CA . LYS A 1 172 ? 8.102 5.317 7.340 1.00 88.06 172 LYS A CA 1
ATOM 1413 C C . LYS A 1 172 ? 8.340 6.815 7.517 1.00 88.06 172 LYS A C 1
ATOM 1415 O O . LYS A 1 172 ? 8.355 7.311 8.635 1.00 88.06 172 LYS A O 1
ATOM 1420 N N . GLU A 1 173 ? 8.575 7.538 6.427 1.00 89.12 173 GLU A N 1
ATOM 1421 C CA . GLU A 1 173 ? 8.781 8.989 6.489 1.00 89.12 173 GLU A CA 1
ATOM 1422 C C . GLU A 1 173 ? 7.470 9.722 6.781 1.00 89.12 173 GLU A C 1
ATOM 1424 O O . GLU A 1 173 ? 7.471 10.686 7.548 1.00 89.12 173 GLU A O 1
ATOM 1429 N N . LEU A 1 174 ? 6.353 9.236 6.230 1.00 89.31 174 LEU A N 1
ATOM 1430 C CA . LEU A 1 174 ? 5.028 9.743 6.559 1.00 89.31 174 LEU A CA 1
ATOM 1431 C C . LEU A 1 174 ? 4.658 9.465 8.017 1.00 89.31 174 LEU A C 1
ATOM 1433 O O . LEU A 1 174 ? 4.125 10.348 8.673 1.00 89.31 174 LEU A O 1
ATOM 1437 N N . ASP A 1 175 ? 4.975 8.281 8.530 1.00 90.00 175 ASP A N 1
ATOM 1438 C CA . ASP A 1 175 ? 4.771 7.918 9.930 1.00 90.00 175 ASP A CA 1
ATOM 1439 C C . ASP A 1 175 ? 5.474 8.913 10.865 1.00 90.00 175 ASP A C 1
ATOM 1441 O O . ASP A 1 175 ? 4.837 9.560 11.695 1.00 90.00 175 ASP A O 1
ATOM 1445 N N . ILE A 1 176 ? 6.768 9.164 10.629 1.00 89.56 176 ILE A N 1
ATOM 1446 C CA . ILE A 1 176 ? 7.539 10.185 11.356 1.00 89.56 176 ILE A CA 1
ATOM 1447 C C . ILE A 1 176 ? 6.873 11.561 11.245 1.00 89.56 176 ILE A C 1
ATOM 1449 O O . ILE A 1 176 ? 6.824 12.301 12.225 1.00 89.56 176 ILE A O 1
ATOM 1453 N N . PHE A 1 177 ? 6.391 11.926 10.057 1.00 89.94 177 PHE A N 1
ATOM 1454 C CA . PHE A 1 177 ? 5.713 13.199 9.839 1.00 89.94 177 PHE A CA 1
ATOM 1455 C C . PHE A 1 177 ? 4.405 13.307 10.640 1.00 89.94 177 PHE A C 1
ATOM 1457 O O . PHE A 1 177 ? 4.196 14.320 11.303 1.00 89.94 177 PHE A O 1
ATOM 1464 N N . ILE A 1 178 ? 3.549 12.282 10.620 1.00 90.12 178 ILE A N 1
ATOM 1465 C CA . ILE A 1 178 ? 2.265 12.279 11.334 1.00 90.12 178 ILE A CA 1
ATOM 1466 C C . ILE A 1 178 ? 2.483 12.257 12.850 1.00 90.12 178 ILE A C 1
ATOM 1468 O O . ILE A 1 178 ? 1.818 13.013 13.549 1.00 90.12 178 ILE A O 1
ATOM 1472 N N . HIS A 1 179 ? 3.458 11.499 13.362 1.00 88.94 179 HIS A N 1
ATOM 1473 C CA . HIS A 1 179 ? 3.841 11.577 14.781 1.00 88.94 179 HIS A CA 1
ATOM 1474 C C . HIS A 1 179 ? 4.368 12.961 15.152 1.00 88.94 179 HIS A C 1
ATOM 1476 O O . HIS A 1 179 ? 4.064 13.482 16.212 1.00 88.94 179 HIS A O 1
ATOM 1482 N N . GLN A 1 180 ? 5.142 13.616 14.287 1.00 87.50 180 GLN A N 1
ATOM 1483 C CA . GLN A 1 180 ? 5.564 14.996 14.549 1.00 87.50 180 GLN A CA 1
ATOM 1484 C C . GLN A 1 180 ? 4.394 15.982 14.524 1.00 87.50 180 GLN A C 1
ATOM 1486 O O . GLN A 1 180 ? 4.446 16.983 15.229 1.00 87.50 180 GLN A O 1
ATOM 1491 N N . LEU A 1 181 ? 3.366 15.710 13.721 1.00 87.06 181 LEU A N 1
ATOM 1492 C CA . LEU A 1 181 ? 2.129 16.485 13.684 1.00 87.06 181 LEU A CA 1
ATOM 1493 C C . LEU A 1 181 ? 1.251 16.222 14.920 1.00 87.06 181 LEU A C 1
ATOM 1495 O O . LEU A 1 181 ? 0.499 17.106 15.322 1.00 87.06 181 LEU A O 1
ATOM 1499 N N . SER A 1 182 ? 1.349 15.033 15.530 1.00 86.00 182 SER A N 1
ATOM 1500 C CA . SER A 1 182 ? 0.561 14.660 16.710 1.00 86.00 182 SER A CA 1
ATOM 1501 C C . SER A 1 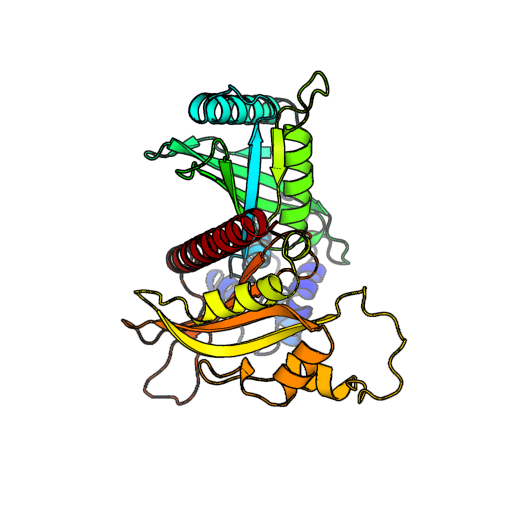182 ? 1.011 15.370 17.981 1.00 86.00 182 SER A C 1
ATOM 1503 O O . SER A 1 182 ? 0.209 15.546 18.892 1.00 86.00 182 SER A O 1
ATOM 1505 N N . PHE A 1 183 ? 2.259 15.835 18.043 1.00 81.62 183 PHE A N 1
ATOM 1506 C CA . PHE A 1 183 ? 2.752 16.663 19.140 1.00 81.62 183 PHE A CA 1
ATOM 1507 C C . PHE A 1 183 ? 2.743 18.139 18.732 1.00 81.62 183 PHE A C 1
ATOM 1509 O O . PHE A 1 183 ? 3.544 18.571 17.904 1.00 81.62 183 PHE A O 1
ATOM 1516 N N . GLY A 1 184 ? 1.859 18.930 19.345 1.00 68.69 184 GLY A N 1
ATOM 1517 C CA . GLY A 1 184 ? 1.816 20.380 19.132 1.00 68.69 184 GLY A CA 1
ATOM 1518 C C . GLY A 1 184 ? 3.060 21.095 19.681 1.00 68.69 184 GLY A C 1
ATOM 1519 O O . GLY A 1 184 ? 3.948 20.482 20.276 1.00 68.69 184 GLY A O 1
ATOM 1520 N N . GLU A 1 185 ? 3.125 22.426 19.564 1.00 66.31 185 GLU A N 1
ATOM 1521 C CA . GLU A 1 185 ? 4.263 23.225 20.074 1.00 66.31 185 GLU A CA 1
ATOM 1522 C C . GLU A 1 185 ? 4.533 23.024 21.572 1.00 66.31 185 GLU A C 1
ATOM 1524 O O . GLU A 1 185 ? 5.686 23.025 22.008 1.00 66.31 185 GLU A O 1
ATOM 1529 N N . ASN A 1 186 ? 3.475 22.778 22.346 1.00 69.62 186 ASN A N 1
ATOM 1530 C CA . ASN A 1 186 ? 3.552 22.516 23.782 1.00 69.62 186 ASN A CA 1
ATOM 1531 C C . ASN A 1 186 ? 4.020 21.087 24.114 1.00 69.62 186 ASN A C 1
ATOM 1533 O O . ASN A 1 186 ? 4.099 20.732 25.287 1.00 69.62 186 ASN A O 1
ATOM 1537 N N . LYS A 1 187 ? 4.334 20.263 23.100 1.00 73.81 187 LYS A N 1
ATOM 1538 C CA . LYS A 1 187 ? 4.627 18.822 23.212 1.00 73.81 187 LYS A CA 1
ATOM 1539 C C . LYS A 1 187 ? 3.497 18.001 23.836 1.00 73.81 187 LYS A C 1
ATOM 1541 O O . LYS A 1 187 ? 3.725 16.881 24.289 1.00 73.81 187 LYS A O 1
ATOM 1546 N N . GLU A 1 188 ? 2.289 18.545 23.852 1.00 79.69 188 GLU A N 1
ATOM 1547 C CA . GLU A 1 188 ? 1.092 17.805 24.228 1.00 79.69 188 GLU A CA 1
ATOM 1548 C C . GLU A 1 188 ? 0.656 16.930 23.055 1.00 79.69 188 GLU A C 1
ATOM 1550 O O . GLU A 1 188 ? 0.735 17.347 21.897 1.00 79.69 188 GLU A O 1
ATOM 1555 N N . ASN A 1 189 ? 0.240 15.703 23.370 1.00 84.75 189 ASN A N 1
ATOM 1556 C CA . ASN A 1 189 ? -0.258 14.764 22.378 1.00 84.75 189 ASN A CA 1
ATOM 1557 C C . ASN A 1 189 ? -1.689 15.150 21.987 1.00 84.75 189 ASN A C 1
ATOM 1559 O O . ASN A 1 189 ? -2.603 15.060 22.806 1.00 84.75 189 ASN A O 1
ATOM 1563 N N . LEU A 1 190 ? -1.865 15.579 20.745 1.00 84.69 190 LEU A N 1
ATOM 1564 C CA . LEU A 1 190 ? -3.112 16.114 20.205 1.00 84.69 190 LEU A CA 1
ATOM 1565 C C . LEU A 1 190 ? -4.048 14.996 19.733 1.00 84.69 190 LEU A C 1
ATOM 1567 O O . LEU A 1 190 ? -5.263 15.068 19.913 1.00 84.69 190 LEU A O 1
ATOM 1571 N N . PHE A 1 191 ? -3.478 13.950 19.140 1.00 90.31 191 PHE A N 1
ATOM 1572 C CA . PHE A 1 191 ? -4.214 12.800 18.630 1.00 90.31 191 PHE A CA 1
ATOM 1573 C C . PHE A 1 191 ? -3.345 11.545 18.639 1.00 90.31 191 PHE A C 1
ATOM 1575 O O . PHE A 1 191 ? -2.123 11.610 18.530 1.00 90.31 191 PHE A O 1
ATOM 1582 N N . ASN A 1 192 ? -3.987 10.388 18.735 1.00 90.06 192 ASN A N 1
ATOM 1583 C CA . ASN A 1 192 ? -3.342 9.090 18.621 1.00 90.06 192 ASN A CA 1
ATOM 1584 C C . ASN A 1 192 ? -3.381 8.603 17.173 1.00 90.06 192 ASN A C 1
ATOM 1586 O O . ASN A 1 192 ? -4.343 8.853 16.445 1.00 90.06 192 ASN A O 1
ATOM 1590 N N . VAL A 1 193 ? -2.335 7.880 16.777 1.00 91.38 193 VAL A N 1
ATOM 1591 C CA . VAL A 1 193 ? -2.250 7.206 15.480 1.00 91.38 193 VAL A CA 1
ATOM 1592 C C . VAL A 1 193 ? -2.432 5.714 15.714 1.00 91.38 193 VAL A C 1
ATOM 1594 O O . VAL A 1 193 ? -1.639 5.092 16.421 1.00 91.38 193 VAL A O 1
ATOM 1597 N N . GLU A 1 194 ? -3.468 5.133 15.121 1.00 90.62 194 GLU A N 1
ATOM 1598 C CA . GLU A 1 194 ? -3.686 3.693 15.123 1.00 90.62 194 GLU A CA 1
ATOM 1599 C C . GLU A 1 194 ? -3.385 3.086 13.751 1.00 90.62 194 GLU A C 1
ATOM 1601 O O . GLU A 1 194 ? -3.733 3.634 12.701 1.00 90.62 194 GLU A O 1
ATOM 1606 N N . TYR A 1 195 ? -2.781 1.899 13.775 1.00 91.12 195 TYR A N 1
ATOM 1607 C CA . TYR A 1 195 ? -2.504 1.099 12.586 1.00 91.12 195 TYR A CA 1
ATOM 1608 C C . TYR A 1 195 ? -3.438 -0.102 12.498 1.00 91.12 195 TYR A C 1
ATOM 1610 O O . TYR A 1 195 ? -3.940 -0.607 13.512 1.00 91.12 195 TYR A O 1
ATOM 1618 N N . ILE A 1 196 ? -3.618 -0.578 11.268 1.00 90.88 196 ILE A N 1
ATOM 1619 C CA . ILE A 1 196 ? -4.309 -1.827 10.968 1.00 90.88 196 ILE A CA 1
ATOM 1620 C C . ILE A 1 196 ? -3.251 -2.925 10.987 1.00 90.88 196 ILE A C 1
ATOM 1622 O O . ILE A 1 196 ? -2.448 -3.038 10.057 1.00 90.88 196 ILE A O 1
ATOM 1626 N N . THR A 1 197 ? -3.218 -3.712 12.062 1.00 90.88 197 THR A N 1
ATOM 1627 C CA . THR A 1 197 ? -2.186 -4.732 12.287 1.00 90.88 197 THR A CA 1
ATOM 1628 C C . THR A 1 197 ? -2.817 -6.069 12.622 1.00 90.88 197 THR A C 1
ATOM 1630 O O . THR A 1 197 ? -3.860 -6.135 13.266 1.00 90.88 197 THR A O 1
ATOM 1633 N N . LEU A 1 198 ? -2.161 -7.160 12.228 1.00 88.88 198 LEU A N 1
ATOM 1634 C CA . LEU A 1 198 ? -2.612 -8.489 12.638 1.00 88.88 198 LEU A CA 1
ATOM 1635 C C . LEU A 1 198 ? -2.454 -8.705 14.146 1.00 88.88 198 LEU A C 1
ATOM 1637 O O . LEU A 1 198 ? -3.194 -9.500 14.707 1.00 88.88 198 LEU A O 1
ATOM 1641 N N . ASP A 1 199 ? -1.538 -8.000 14.810 1.00 87.81 199 ASP A N 1
ATOM 1642 C CA . ASP A 1 199 ? -1.243 -8.192 16.237 1.00 87.81 199 ASP A CA 1
ATOM 1643 C C . ASP A 1 199 ? -2.406 -7.802 17.153 1.00 87.81 199 ASP A C 1
ATOM 1645 O O . ASP A 1 199 ? -2.543 -8.358 18.241 1.00 87.81 199 ASP A O 1
ATOM 1649 N N . LYS A 1 200 ? -3.276 -6.890 16.702 1.00 88.56 200 LYS A N 1
ATOM 1650 C CA . LYS A 1 200 ? -4.513 -6.535 17.410 1.00 88.56 200 LYS A CA 1
ATOM 1651 C C . LYS A 1 200 ? -5.612 -7.599 17.270 1.00 88.56 200 LYS A C 1
ATOM 1653 O O . LYS A 1 200 ? -6.597 -7.535 17.997 1.00 88.56 200 LYS A O 1
ATOM 1658 N N . LEU A 1 201 ? -5.460 -8.571 16.366 1.00 89.25 201 LEU A N 1
ATOM 1659 C CA . LEU A 1 201 ? -6.400 -9.675 16.181 1.00 89.25 201 LEU A CA 1
ATOM 1660 C C . LEU A 1 201 ? -5.910 -10.942 16.902 1.00 89.25 201 LEU A C 1
ATOM 1662 O O . LEU A 1 201 ? -4.735 -11.303 16.844 1.00 89.25 201 LEU A O 1
ATOM 1666 N N . ASN A 1 202 ? -6.831 -11.686 17.516 1.00 88.94 202 ASN A N 1
ATOM 1667 C CA . ASN A 1 202 ? -6.593 -13.063 17.949 1.00 88.94 202 ASN A CA 1
ATOM 1668 C C . ASN A 1 202 ? -6.290 -13.997 16.757 1.00 88.94 202 ASN A C 1
ATOM 1670 O O . ASN A 1 202 ? -6.584 -13.680 15.603 1.00 88.94 202 ASN A O 1
ATOM 1674 N N . ASN A 1 203 ? -5.707 -15.166 17.038 1.00 83.81 203 ASN A N 1
ATOM 1675 C CA . ASN A 1 203 ? -5.252 -16.104 16.003 1.00 83.81 203 ASN A CA 1
ATOM 1676 C C . ASN A 1 203 ? -6.364 -16.509 15.024 1.00 83.81 203 ASN A C 1
ATOM 1678 O O . ASN A 1 203 ? -6.139 -16.495 13.815 1.00 83.81 203 ASN A O 1
ATOM 1682 N N . ASP A 1 204 ? -7.567 -16.787 15.527 1.00 85.38 204 ASP A N 1
ATOM 1683 C CA . ASP A 1 204 ? -8.706 -17.163 14.686 1.00 85.38 204 ASP A CA 1
ATOM 1684 C C . ASP A 1 204 ? -9.081 -16.044 13.711 1.00 85.38 204 ASP A C 1
ATOM 1686 O O . ASP A 1 204 ? -9.282 -16.292 12.520 1.00 85.38 204 ASP A O 1
ATOM 1690 N N . ASN A 1 205 ? -9.096 -14.794 14.178 1.00 89.25 205 ASN A N 1
ATOM 1691 C CA . ASN A 1 205 ? -9.431 -13.658 13.331 1.00 89.25 205 ASN A CA 1
ATOM 1692 C C . ASN A 1 205 ? -8.297 -13.233 12.404 1.00 89.25 205 ASN A C 1
ATOM 1694 O O . ASN A 1 205 ? -8.591 -12.706 11.334 1.00 89.25 205 ASN A O 1
ATOM 1698 N N . LYS A 1 206 ? -7.026 -13.502 12.737 1.00 89.25 206 LYS A N 1
ATOM 1699 C CA . LYS A 1 206 ? -5.920 -13.338 11.775 1.00 89.25 206 LYS A CA 1
ATOM 1700 C C . LYS A 1 206 ? -6.167 -14.181 10.526 1.00 89.25 206 LYS A C 1
ATOM 1702 O O . LYS A 1 206 ? -5.936 -13.721 9.413 1.00 89.25 206 LYS A O 1
ATOM 1707 N N . ILE A 1 207 ? -6.667 -15.405 10.703 1.00 86.75 207 ILE A N 1
ATOM 1708 C CA . ILE A 1 207 ? -6.993 -16.293 9.584 1.00 86.75 207 ILE A CA 1
ATOM 1709 C C . ILE A 1 207 ? -8.325 -15.865 8.945 1.00 86.75 207 ILE A C 1
ATOM 1711 O O . ILE A 1 207 ? -8.420 -15.779 7.722 1.00 86.75 207 ILE A O 1
ATOM 1715 N N . LYS A 1 208 ? -9.340 -15.541 9.759 1.00 89.50 208 LYS A N 1
ATOM 1716 C CA . LYS A 1 208 ? -10.663 -15.105 9.283 1.00 89.50 208 LYS A CA 1
ATOM 1717 C C . LYS A 1 208 ? -10.609 -13.833 8.431 1.00 89.50 208 LYS A C 1
ATOM 1719 O O . LYS A 1 208 ? -11.364 -13.721 7.478 1.00 89.50 208 LYS A O 1
ATOM 1724 N N . PHE A 1 209 ? -9.680 -12.920 8.706 1.00 93.12 209 PHE A N 1
ATOM 1725 C CA . PHE A 1 209 ? -9.463 -11.726 7.888 1.00 93.12 209 PHE A CA 1
ATOM 1726 C C . PHE A 1 209 ? -9.246 -12.064 6.405 1.00 93.12 209 PHE A C 1
ATOM 1728 O O . PHE A 1 209 ? -9.879 -11.477 5.529 1.00 93.12 209 PHE A O 1
ATOM 1735 N N . PHE A 1 210 ? -8.383 -13.041 6.110 1.00 91.38 210 PHE A N 1
ATOM 1736 C CA . PHE A 1 210 ? -8.123 -13.450 4.729 1.00 91.38 210 PHE A CA 1
ATOM 1737 C C . PHE A 1 210 ? -9.271 -14.271 4.136 1.00 91.38 210 PHE A C 1
ATOM 1739 O O . PHE A 1 210 ? -9.542 -14.151 2.945 1.00 91.38 210 PHE A O 1
ATOM 1746 N N . ASP A 1 211 ? -9.981 -15.051 4.949 1.00 88.69 211 ASP A N 1
ATOM 1747 C CA . ASP A 1 211 ? -11.197 -15.742 4.512 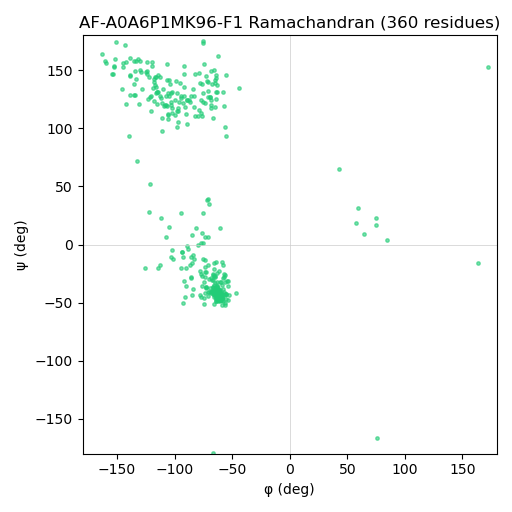1.00 88.69 211 ASP A CA 1
ATOM 1748 C C . ASP A 1 211 ? -12.291 -14.782 4.075 1.00 88.69 211 ASP A C 1
ATOM 1750 O O . ASP A 1 211 ? -12.870 -14.957 3.005 1.00 88.69 211 ASP A O 1
ATOM 1754 N N . ASP A 1 212 ? -12.558 -13.765 4.888 1.00 92.56 212 ASP A N 1
ATOM 1755 C CA . ASP A 1 212 ? -13.584 -12.773 4.605 1.00 92.56 212 ASP A CA 1
ATOM 1756 C C . ASP A 1 212 ? -13.201 -11.975 3.343 1.00 92.56 212 ASP A C 1
ATOM 1758 O O . ASP A 1 212 ? -14.069 -11.656 2.530 1.00 92.56 212 ASP A O 1
ATOM 1762 N N . LEU A 1 213 ? -11.899 -11.754 3.095 1.00 93.12 213 LEU A N 1
ATOM 1763 C CA . LEU A 1 213 ? -11.400 -11.180 1.838 1.00 93.12 213 LEU A CA 1
ATOM 1764 C C . LEU A 1 213 ? -11.629 -12.090 0.621 1.00 93.12 213 LEU A C 1
ATOM 1766 O O . LEU A 1 213 ? -11.969 -11.585 -0.448 1.00 93.12 213 LEU A O 1
ATOM 1770 N N . ILE A 1 214 ? -11.448 -13.409 0.755 1.00 90.88 214 ILE A N 1
ATOM 1771 C CA . ILE A 1 214 ? -11.739 -14.386 -0.314 1.00 90.88 214 ILE A CA 1
ATOM 1772 C C . ILE A 1 214 ? -13.247 -14.453 -0.582 1.00 90.88 214 ILE A C 1
ATOM 1774 O O . ILE A 1 214 ? -13.679 -14.566 -1.730 1.00 90.88 214 ILE A O 1
ATOM 1778 N N . ALA A 1 215 ? -14.055 -14.409 0.478 1.00 90.81 215 ALA A N 1
ATOM 1779 C CA . ALA A 1 215 ? -15.506 -14.513 0.402 1.00 90.81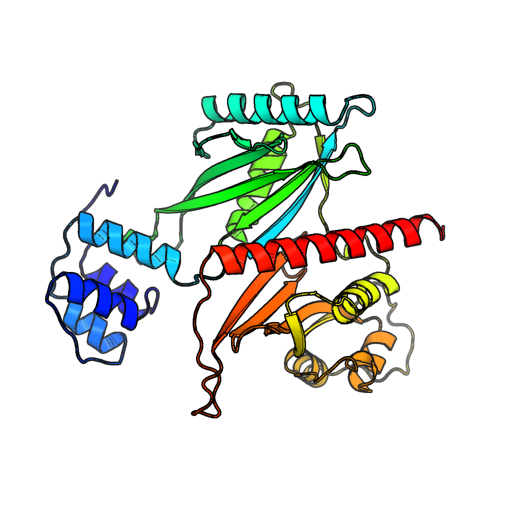 215 ALA A CA 1
ATOM 1780 C C . ALA A 1 215 ? -16.169 -13.238 -0.142 1.00 90.81 215 ALA A C 1
ATOM 1782 O O . ALA A 1 215 ? -17.286 -13.307 -0.672 1.00 90.81 215 ALA A O 1
ATOM 1783 N N . TYR A 1 216 ? -15.502 -12.086 -0.022 1.00 93.81 216 TYR A N 1
ATOM 1784 C CA . TYR A 1 216 ? -16.025 -10.812 -0.488 1.00 93.81 216 TYR A CA 1
ATOM 1785 C C . TYR A 1 216 ? -16.222 -10.801 -2.009 1.00 93.81 216 TYR A C 1
ATOM 1787 O O . TYR A 1 216 ? -15.335 -11.137 -2.795 1.00 93.81 216 TYR A O 1
ATOM 1795 N N . LYS A 1 217 ? -17.408 -10.367 -2.447 1.00 92.56 217 LYS A N 1
ATOM 1796 C CA . LYS A 1 217 ? -17.769 -10.304 -3.866 1.00 92.56 217 LYS A CA 1
ATOM 1797 C C . LYS A 1 217 ? -17.752 -8.867 -4.358 1.00 92.56 217 LYS A C 1
ATOM 1799 O O . LYS A 1 217 ? -18.663 -8.092 -4.072 1.00 92.56 217 LYS A O 1
ATOM 1804 N N . TYR A 1 218 ? -16.748 -8.539 -5.162 1.00 93.38 218 TYR A N 1
ATOM 1805 C CA . TYR A 1 218 ? -16.705 -7.276 -5.889 1.00 93.38 218 TYR A CA 1
ATOM 1806 C C . TYR A 1 218 ? -17.721 -7.272 -7.036 1.00 93.38 218 TYR A C 1
ATOM 1808 O O . TYR A 1 218 ? -17.967 -8.288 -7.687 1.00 93.38 218 TYR A O 1
ATOM 1816 N N . LYS A 1 219 ? -18.312 -6.103 -7.299 1.00 91.88 219 LYS A N 1
ATOM 1817 C CA . LYS A 1 219 ? -19.278 -5.928 -8.391 1.00 91.88 219 LYS A CA 1
ATOM 1818 C C . LYS A 1 219 ? -18.611 -6.013 -9.765 1.00 91.88 219 LYS A C 1
ATOM 1820 O O . LYS A 1 219 ? -19.183 -6.596 -10.678 1.00 91.88 219 LYS A O 1
ATOM 1825 N N . GLU A 1 220 ? -17.428 -5.423 -9.904 1.00 91.38 220 GLU A N 1
ATOM 1826 C CA . GLU A 1 220 ? -16.752 -5.273 -11.200 1.00 91.38 220 GLU A CA 1
ATOM 1827 C C . GLU A 1 220 ? -15.753 -6.386 -11.506 1.00 91.38 220 GLU A C 1
ATOM 1829 O O . GLU A 1 220 ? -15.417 -6.620 -12.668 1.00 91.38 220 GLU A O 1
ATOM 1834 N N . TRP A 1 221 ? -15.297 -7.096 -10.474 1.00 94.56 221 TRP A N 1
ATOM 1835 C CA . TRP A 1 221 ? -14.221 -8.073 -10.582 1.00 94.56 221 TRP A CA 1
ATOM 1836 C C . TRP A 1 221 ? -14.655 -9.428 -10.055 1.00 94.56 221 TRP A C 1
ATOM 1838 O O . TRP A 1 221 ? -15.465 -9.527 -9.133 1.00 94.56 221 TRP A O 1
ATOM 1848 N N . ARG A 1 222 ? -14.105 -10.485 -10.641 1.00 92.81 222 ARG A N 1
ATOM 1849 C CA . ARG A 1 222 ? -14.280 -11.860 -10.178 1.00 92.81 222 ARG A CA 1
ATOM 1850 C C . ARG A 1 222 ? -12.935 -12.398 -9.717 1.00 92.81 222 ARG A C 1
ATOM 1852 O O . ARG A 1 222 ? -11.947 -12.264 -10.434 1.00 92.81 222 ARG A O 1
ATOM 1859 N N . LEU A 1 223 ? -12.904 -12.996 -8.527 1.00 92.00 223 LEU A N 1
ATOM 1860 C CA . LEU A 1 223 ? -11.723 -13.701 -8.040 1.00 92.00 223 LEU A CA 1
ATOM 1861 C C . LEU A 1 223 ? -11.474 -14.917 -8.943 1.00 92.00 223 LEU A C 1
ATOM 1863 O O . LEU A 1 223 ? -12.332 -15.792 -9.051 1.00 92.00 223 LEU A O 1
ATOM 1867 N N . GLU A 1 224 ? -10.320 -14.945 -9.604 1.00 88.88 224 GLU A N 1
ATOM 1868 C CA . GLU A 1 224 ? -9.907 -16.033 -10.495 1.00 88.88 224 GLU A CA 1
ATOM 1869 C C . GLU A 1 224 ? -9.073 -17.066 -9.726 1.00 88.88 224 GLU A C 1
ATOM 1871 O O . GLU A 1 224 ? -9.332 -18.267 -9.794 1.00 88.88 224 GLU A O 1
ATOM 1876 N N . ASP A 1 225 ? -8.049 -16.606 -9.002 1.00 86.44 225 ASP A N 1
ATOM 1877 C CA . ASP A 1 225 ? -7.021 -17.481 -8.434 1.00 86.44 225 ASP A CA 1
ATOM 1878 C C . ASP A 1 225 ? -6.261 -16.801 -7.290 1.00 86.44 225 ASP A C 1
ATOM 1880 O O . ASP A 1 225 ? -6.159 -15.573 -7.243 1.00 86.44 225 ASP A O 1
ATOM 1884 N N . ILE A 1 226 ? -5.642 -17.589 -6.417 1.00 89.12 226 ILE A N 1
ATOM 1885 C CA . ILE A 1 226 ? -4.730 -17.090 -5.385 1.00 89.12 226 ILE A CA 1
ATOM 1886 C C . ILE A 1 226 ? -3.309 -17.428 -5.810 1.00 89.12 226 ILE A C 1
ATOM 1888 O O . ILE A 1 226 ? -2.902 -18.585 -5.861 1.00 89.12 226 ILE A O 1
ATOM 1892 N N . LYS A 1 227 ? -2.537 -16.394 -6.144 1.00 87.44 227 LYS A N 1
ATOM 1893 C CA . LYS A 1 227 ? -1.201 -16.520 -6.746 1.00 87.44 227 LYS A CA 1
ATOM 1894 C C . LYS A 1 227 ? -0.078 -16.724 -5.741 1.00 87.44 227 LYS A C 1
ATOM 1896 O O . LYS A 1 227 ? 1.056 -16.949 -6.154 1.00 87.44 227 LYS A O 1
ATOM 1901 N N . GLY A 1 228 ? -0.371 -16.592 -4.458 1.00 86.19 228 GLY A N 1
ATOM 1902 C CA . GLY A 1 228 ? 0.582 -16.849 -3.395 1.00 86.19 228 GLY A CA 1
ATOM 1903 C C . GLY A 1 228 ? 0.029 -16.425 -2.049 1.00 86.19 228 GLY A C 1
ATOM 1904 O O . GLY A 1 228 ? -0.790 -15.509 -1.956 1.00 86.19 228 GLY A O 1
ATOM 1905 N N . VAL A 1 229 ? 0.508 -17.092 -1.014 1.00 86.56 229 VAL A N 1
ATOM 1906 C CA . VAL A 1 229 ? 0.228 -16.777 0.382 1.00 86.56 229 VAL A CA 1
ATOM 1907 C C . VAL A 1 229 ? 1.548 -16.725 1.117 1.00 86.56 229 VAL A C 1
ATOM 1909 O O . VAL A 1 229 ? 2.531 -17.307 0.672 1.00 86.56 229 VAL A O 1
ATOM 1912 N N . ASP A 1 230 ? 1.577 -16.045 2.246 1.00 86.00 230 ASP A N 1
ATOM 1913 C CA . ASP A 1 230 ? 2.731 -16.087 3.123 1.00 86.00 230 ASP A CA 1
ATOM 1914 C C . ASP A 1 230 ? 2.283 -16.264 4.560 1.00 86.00 230 ASP A C 1
ATOM 1916 O O . ASP A 1 230 ? 1.323 -15.627 4.993 1.00 86.00 230 ASP A O 1
ATOM 1920 N N . VAL A 1 231 ? 2.987 -17.113 5.301 1.00 85.31 231 VAL A N 1
ATOM 1921 C CA . VAL A 1 231 ? 2.604 -17.526 6.656 1.00 85.31 231 VAL A CA 1
ATOM 1922 C C . VAL A 1 231 ? 3.664 -17.167 7.693 1.00 85.31 231 VAL A C 1
ATOM 1924 O O . VAL A 1 231 ? 4.850 -17.079 7.375 1.00 85.31 231 VAL A O 1
ATOM 1927 N N . ASN A 1 232 ? 3.232 -16.979 8.938 1.00 84.62 232 ASN A N 1
ATOM 1928 C CA . ASN A 1 232 ? 4.099 -16.854 10.109 1.00 84.62 232 ASN A CA 1
ATOM 1929 C C . ASN A 1 232 ? 3.547 -17.696 11.272 1.00 84.62 232 ASN A C 1
ATOM 1931 O O . ASN A 1 232 ? 2.364 -18.036 11.265 1.00 84.62 232 ASN A O 1
ATOM 1935 N N . LYS A 1 233 ? 4.394 -18.061 12.241 1.00 82.12 233 LYS A N 1
ATOM 1936 C CA . LYS A 1 233 ? 4.008 -18.861 13.415 1.00 82.12 233 LYS A CA 1
ATOM 1937 C C . LYS A 1 233 ? 3.696 -17.942 14.595 1.00 82.12 233 LYS A C 1
ATOM 1939 O O . LYS A 1 233 ? 4.410 -16.968 14.817 1.00 82.12 233 LYS A O 1
ATOM 1944 N N . THR A 1 234 ? 2.652 -18.246 15.360 1.00 73.81 234 THR A N 1
ATOM 1945 C CA . THR A 1 234 ? 2.386 -17.553 16.626 1.00 73.81 234 THR A CA 1
ATOM 1946 C C . THR A 1 234 ? 3.453 -17.930 17.660 1.00 73.81 234 THR A C 1
ATOM 1948 O O . THR A 1 234 ? 3.673 -19.110 17.912 1.00 73.81 234 THR A O 1
ATOM 1951 N N . GLU A 1 235 ? 4.100 -16.938 18.277 1.00 61.16 235 GLU A N 1
ATOM 1952 C CA . GLU A 1 235 ? 5.257 -17.120 19.178 1.00 61.16 235 GLU A CA 1
ATOM 1953 C C . GLU A 1 235 ? 4.935 -17.765 20.552 1.00 61.16 235 GLU A C 1
ATOM 1955 O O . GLU A 1 235 ? 5.828 -17.886 21.378 1.00 61.16 235 GLU A O 1
ATOM 1960 N N . ASN A 1 236 ? 3.703 -18.237 20.797 1.00 46.66 236 ASN A N 1
ATOM 1961 C CA . ASN A 1 236 ? 3.228 -18.676 22.125 1.00 46.66 236 ASN A CA 1
ATOM 1962 C C . ASN A 1 236 ? 2.718 -20.132 22.196 1.00 46.66 236 ASN A C 1
ATOM 1964 O O . ASN A 1 236 ? 1.834 -20.427 22.996 1.00 46.66 236 ASN A O 1
ATOM 1968 N N . LEU A 1 237 ? 3.209 -21.047 21.359 1.00 44.88 237 LEU A N 1
ATOM 1969 C CA . LEU A 1 237 ? 2.997 -22.477 21.616 1.00 44.88 237 LEU A CA 1
ATOM 1970 C C . LEU A 1 237 ? 4.255 -23.012 22.293 1.00 44.88 237 LEU A C 1
ATOM 1972 O O . LEU A 1 237 ? 5.270 -23.196 21.619 1.00 44.88 237 LEU A O 1
ATOM 1976 N N . ASP A 1 238 ? 4.167 -23.174 23.617 1.00 39.25 238 ASP A N 1
ATOM 1977 C CA . ASP A 1 238 ? 5.164 -23.850 24.445 1.00 39.25 238 ASP A CA 1
ATOM 1978 C C . ASP A 1 238 ? 5.608 -25.149 23.756 1.00 39.25 238 ASP A C 1
ATOM 1980 O O . ASP A 1 238 ? 4.789 -25.907 23.231 1.00 39.25 238 ASP A O 1
ATOM 1984 N N . GLU A 1 239 ? 6.920 -25.379 23.727 1.00 40.94 239 GLU A N 1
ATOM 1985 C CA . GLU A 1 239 ? 7.594 -26.521 23.094 1.00 40.94 239 GLU A CA 1
ATOM 1986 C C . GLU A 1 239 ? 7.352 -27.854 23.836 1.00 40.94 239 GLU A C 1
ATOM 1988 O O . GLU A 1 239 ? 8.233 -28.706 23.875 1.00 40.94 239 GLU A O 1
ATOM 1993 N N . ASP A 1 240 ? 6.162 -28.056 24.405 1.00 43.41 240 ASP A N 1
ATOM 1994 C CA . ASP A 1 240 ? 5.830 -29.185 25.276 1.00 43.41 240 ASP A CA 1
ATOM 1995 C C . ASP A 1 240 ? 4.653 -30.018 24.727 1.00 43.41 240 ASP A C 1
ATOM 1997 O O . ASP A 1 240 ? 3.701 -30.303 25.444 1.00 43.41 240 ASP A O 1
ATOM 2001 N N . GLU A 1 241 ? 4.710 -30.466 23.468 1.00 40.62 241 GLU A N 1
ATOM 2002 C CA . GLU A 1 241 ? 4.021 -31.704 23.054 1.00 40.62 241 GLU A CA 1
ATOM 2003 C C . GLU A 1 241 ? 4.908 -32.518 22.097 1.00 40.62 241 GLU A C 1
ATOM 2005 O O . GLU A 1 241 ? 4.922 -32.342 20.875 1.00 40.62 241 GLU A O 1
ATOM 2010 N N . ASP A 1 242 ? 5.662 -33.448 22.692 1.00 47.28 242 ASP A N 1
ATOM 2011 C CA . ASP A 1 242 ? 6.342 -34.558 22.025 1.00 47.28 242 ASP A CA 1
ATOM 2012 C C . ASP A 1 242 ? 5.326 -35.393 21.218 1.00 47.28 242 ASP A C 1
ATOM 2014 O O . ASP A 1 242 ? 4.700 -36.324 21.733 1.00 47.28 242 ASP A O 1
ATOM 2018 N N . GLY A 1 243 ? 5.158 -35.075 19.931 1.00 46.53 243 GLY A N 1
ATOM 2019 C CA . GLY A 1 243 ? 4.362 -35.900 19.018 1.00 46.53 243 GLY A CA 1
ATOM 2020 C C . GLY A 1 243 ? 3.917 -35.266 17.701 1.00 46.53 243 GLY A C 1
ATOM 2021 O O . GLY A 1 243 ? 3.537 -36.010 16.795 1.00 46.53 243 GLY A O 1
ATOM 2022 N N . GLU A 1 244 ? 3.961 -33.940 17.537 1.00 47.81 244 GLU A N 1
ATOM 2023 C CA . GLU A 1 244 ? 3.530 -33.323 16.276 1.00 47.81 244 GLU A CA 1
ATOM 2024 C C . GLU A 1 244 ? 4.635 -33.342 15.205 1.00 47.81 244 GLU A C 1
ATOM 2026 O O . GLU A 1 244 ? 5.762 -32.898 15.426 1.00 47.81 244 GLU A O 1
ATOM 2031 N N . GLU A 1 245 ? 4.311 -33.848 14.006 1.00 51.84 245 GLU A N 1
ATOM 2032 C CA . GLU A 1 245 ? 5.181 -33.771 12.826 1.00 51.84 245 GLU A CA 1
ATOM 2033 C C . GLU A 1 245 ? 5.546 -32.310 12.533 1.00 51.84 245 GLU A C 1
ATOM 2035 O O . GLU A 1 245 ? 4.752 -31.573 11.941 1.00 51.84 245 GLU A O 1
ATOM 2040 N N . SER A 1 246 ? 6.754 -31.894 12.913 1.00 58.44 246 SER A N 1
ATOM 2041 C CA . SER A 1 246 ? 7.237 -30.544 12.640 1.00 58.44 246 SER A CA 1
ATOM 2042 C C . SER A 1 246 ? 7.229 -30.254 11.137 1.00 58.44 246 SER A C 1
ATOM 2044 O O . SER A 1 246 ? 7.693 -31.052 10.320 1.00 58.44 246 SER A O 1
ATOM 2046 N N . ILE A 1 247 ? 6.663 -29.106 10.761 1.00 62.31 247 ILE A N 1
ATOM 2047 C CA . ILE A 1 247 ? 6.680 -28.631 9.377 1.00 62.31 247 ILE A CA 1
ATOM 2048 C C . ILE A 1 247 ? 8.127 -28.352 8.952 1.00 62.31 247 ILE A C 1
ATOM 2050 O O . ILE A 1 247 ? 8.850 -27.568 9.573 1.00 62.31 247 ILE A O 1
ATOM 2054 N N . THR A 1 248 ? 8.544 -28.965 7.850 1.00 67.81 248 THR A N 1
ATOM 2055 C CA . THR A 1 248 ? 9.860 -28.760 7.241 1.00 67.81 248 THR A CA 1
ATOM 2056 C C . THR A 1 248 ? 9.942 -27.410 6.519 1.00 67.81 248 THR A C 1
ATOM 2058 O O . THR A 1 248 ? 8.949 -26.852 6.046 1.00 67.81 248 THR A O 1
ATOM 2061 N N . LYS A 1 249 ? 11.160 -26.871 6.363 1.00 67.69 249 LYS A N 1
ATOM 2062 C CA . LYS A 1 249 ? 11.390 -25.650 5.561 1.00 67.69 249 LYS A CA 1
ATOM 2063 C C . LYS A 1 249 ? 10.929 -25.806 4.107 1.00 67.69 249 LYS A C 1
ATOM 2065 O O . LYS A 1 249 ? 10.518 -24.821 3.496 1.00 67.69 249 LYS A O 1
ATOM 2070 N N . ASP A 1 250 ? 10.965 -27.028 3.585 1.00 68.12 250 ASP A N 1
ATOM 2071 C CA . ASP A 1 250 ? 10.527 -27.348 2.228 1.00 68.12 250 ASP A CA 1
ATOM 2072 C C . ASP A 1 250 ? 8.996 -27.292 2.100 1.00 68.12 250 ASP A C 1
ATOM 2074 O O . ASP A 1 250 ? 8.488 -26.770 1.109 1.00 68.12 250 ASP A O 1
ATOM 2078 N N . GLU A 1 251 ? 8.246 -27.719 3.123 1.00 67.75 251 GLU A N 1
ATOM 2079 C CA . GLU A 1 251 ? 6.784 -27.552 3.179 1.00 67.75 251 GLU A CA 1
ATOM 2080 C C . GLU A 1 251 ? 6.381 -26.068 3.270 1.00 67.75 251 GLU A C 1
ATOM 2082 O O . GLU A 1 251 ? 5.462 -25.636 2.572 1.00 67.75 251 GLU A O 1
ATOM 2087 N N . LEU A 1 252 ? 7.104 -25.258 4.055 1.00 67.19 252 LEU A N 1
ATOM 2088 C CA . LEU A 1 252 ? 6.928 -23.795 4.123 1.00 67.19 252 LEU A CA 1
ATOM 2089 C C . LEU A 1 252 ? 7.181 -23.117 2.767 1.00 67.19 252 LEU A C 1
ATOM 2091 O O . LEU A 1 252 ? 6.399 -22.270 2.329 1.00 67.19 252 LEU A O 1
ATOM 2095 N N . ALA A 1 253 ? 8.264 -23.498 2.085 1.00 67.00 253 ALA A N 1
ATOM 2096 C CA . ALA A 1 253 ? 8.566 -23.009 0.742 1.00 67.00 253 ALA A CA 1
ATOM 2097 C C . ALA A 1 253 ? 7.499 -23.453 -0.274 1.00 67.00 253 ALA A C 1
ATOM 2099 O O . ALA A 1 253 ? 7.112 -22.670 -1.146 1.00 67.00 253 ALA A O 1
ATOM 2100 N N . GLY A 1 254 ? 6.986 -24.677 -0.126 1.00 65.00 254 GLY A N 1
ATOM 2101 C CA . GLY A 1 254 ? 5.880 -25.213 -0.910 1.00 65.00 254 GLY A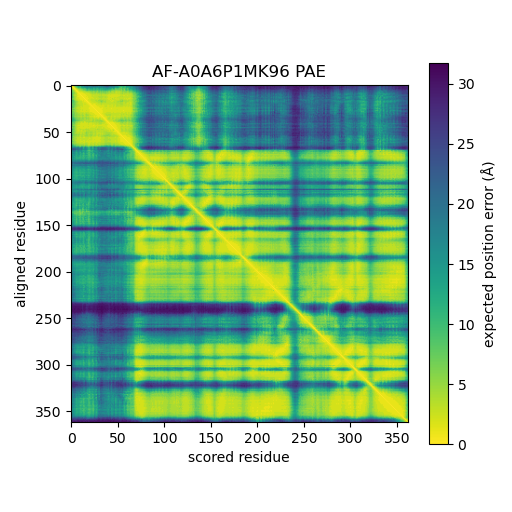 CA 1
ATOM 2102 C C . GLY A 1 254 ? 4.609 -24.375 -0.781 1.00 65.00 254 GLY A C 1
ATOM 2103 O O . GLY A 1 254 ? 4.028 -24.012 -1.797 1.00 65.00 254 GLY A O 1
ATOM 2104 N N . ILE A 1 255 ? 4.217 -23.981 0.436 1.00 72.06 255 ILE A N 1
ATOM 2105 C CA . ILE A 1 255 ? 3.060 -23.093 0.646 1.00 72.06 255 ILE A CA 1
ATOM 2106 C C . ILE A 1 255 ? 3.289 -21.710 0.041 1.00 72.06 255 ILE A C 1
ATOM 2108 O O . ILE A 1 255 ? 2.431 -21.211 -0.684 1.00 72.06 255 ILE A O 1
ATOM 2112 N N . ASN A 1 256 ? 4.443 -21.094 0.308 1.00 66.00 256 ASN A N 1
ATOM 2113 C CA . ASN A 1 256 ? 4.703 -19.722 -0.139 1.00 66.00 256 ASN A CA 1
ATOM 2114 C C . ASN A 1 256 ? 4.776 -19.592 -1.672 1.00 66.00 256 ASN A C 1
ATOM 2116 O O . ASN A 1 256 ? 4.612 -18.503 -2.224 1.00 66.00 256 ASN A O 1
ATOM 2120 N N . SER A 1 257 ? 5.034 -20.704 -2.366 1.00 64.88 257 SER A N 1
ATOM 2121 C CA . SER A 1 257 ? 5.075 -20.786 -3.829 1.00 64.88 257 SER A CA 1
ATOM 2122 C C . SER A 1 257 ? 3.821 -21.405 -4.454 1.00 64.88 257 SER A C 1
ATOM 2124 O O . SER A 1 257 ? 3.707 -21.429 -5.682 1.00 64.88 257 SER A O 1
ATOM 2126 N N . ALA A 1 258 ? 2.874 -21.883 -3.643 1.00 66.25 258 ALA A N 1
ATOM 2127 C CA . ALA A 1 258 ? 1.669 -22.530 -4.133 1.00 66.25 258 ALA A CA 1
ATOM 2128 C C . ALA A 1 258 ? 0.702 -21.525 -4.774 1.00 66.25 258 ALA A C 1
ATOM 2130 O O . ALA A 1 258 ? 0.489 -20.411 -4.291 1.00 66.25 258 ALA A O 1
ATOM 2131 N N . VAL A 1 259 ? 0.086 -21.969 -5.871 1.00 62.25 259 VAL A N 1
ATOM 2132 C CA . VAL A 1 259 ? -1.012 -21.280 -6.551 1.00 62.25 259 VAL A CA 1
ATOM 2133 C C . VAL A 1 259 ? -2.290 -22.067 -6.275 1.00 62.25 259 VAL A C 1
ATOM 2135 O O . VAL A 1 259 ? -2.364 -23.252 -6.611 1.00 62.25 259 VAL A O 1
ATOM 2138 N N . PHE A 1 260 ? -3.281 -21.430 -5.653 1.00 68.69 260 PHE A N 1
ATOM 2139 C CA . PHE A 1 260 ? -4.513 -22.080 -5.204 1.00 68.69 260 PHE A CA 1
ATOM 2140 C C . PHE A 1 260 ? -5.712 -21.615 -6.030 1.00 68.69 260 PHE A C 1
ATOM 2142 O O . PHE A 1 260 ? -6.197 -20.497 -5.855 1.00 68.69 260 PHE A O 1
ATOM 2149 N N . LYS A 1 261 ? -6.228 -22.511 -6.879 1.00 61.34 261 LYS A N 1
ATOM 2150 C CA . LYS A 1 261 ? -7.400 -22.238 -7.720 1.00 61.34 261 LYS A CA 1
ATOM 2151 C C . LYS A 1 261 ? -8.693 -22.265 -6.901 1.00 61.34 261 LYS A C 1
ATOM 2153 O O . LYS A 1 261 ? -9.040 -23.301 -6.335 1.00 61.34 261 LYS A O 1
ATOM 2158 N N . GLY A 1 262 ? -9.448 -21.166 -6.927 1.00 55.41 262 GLY A N 1
ATOM 2159 C CA . GLY A 1 262 ? -10.763 -21.047 -6.283 1.00 55.41 262 GLY A CA 1
ATOM 2160 C C . GLY A 1 262 ? -10.726 -20.875 -4.755 1.00 55.41 262 GLY A C 1
ATOM 2161 O O . GLY A 1 262 ? -9.686 -20.603 -4.164 1.00 55.41 262 GLY A O 1
ATOM 2162 N N . ASN A 1 263 ? -11.886 -21.041 -4.106 1.00 53.97 263 ASN A N 1
ATOM 2163 C CA . ASN A 1 263 ? -12.096 -20.761 -2.672 1.00 53.97 263 ASN A CA 1
ATOM 2164 C C . ASN A 1 263 ? -11.501 -21.819 -1.709 1.00 53.97 263 ASN A C 1
ATOM 2166 O O . ASN A 1 263 ? -11.648 -21.696 -0.496 1.00 53.97 263 ASN A O 1
ATOM 2170 N N . SER A 1 264 ? -10.835 -22.861 -2.215 1.00 57.56 264 SER A N 1
ATOM 2171 C CA . SER A 1 264 ? -10.478 -24.070 -1.450 1.00 57.56 264 SER A CA 1
ATOM 2172 C C . SER A 1 264 ? -9.073 -24.053 -0.824 1.00 57.56 264 SER A C 1
ATOM 2174 O O . SER A 1 264 ? -8.491 -25.110 -0.584 1.00 57.56 264 SER A O 1
ATOM 2176 N N . ILE A 1 265 ? -8.499 -22.882 -0.517 1.00 65.50 265 ILE A N 1
ATOM 2177 C CA . ILE A 1 265 ? -7.153 -22.788 0.098 1.00 65.50 265 ILE A CA 1
ATOM 2178 C C . ILE A 1 265 ? -7.086 -23.602 1.403 1.00 65.50 265 ILE A C 1
ATOM 2180 O O . ILE A 1 265 ? -6.137 -24.357 1.627 1.00 65.50 265 ILE A O 1
ATOM 2184 N N . ARG A 1 266 ? -8.134 -23.504 2.234 1.00 64.00 266 ARG A N 1
ATOM 2185 C CA . ARG A 1 266 ? -8.252 -24.195 3.531 1.00 64.00 266 ARG A CA 1
ATOM 2186 C C . ARG A 1 266 ? -8.461 -25.703 3.436 1.00 64.00 266 ARG A C 1
ATOM 2188 O O . ARG A 1 2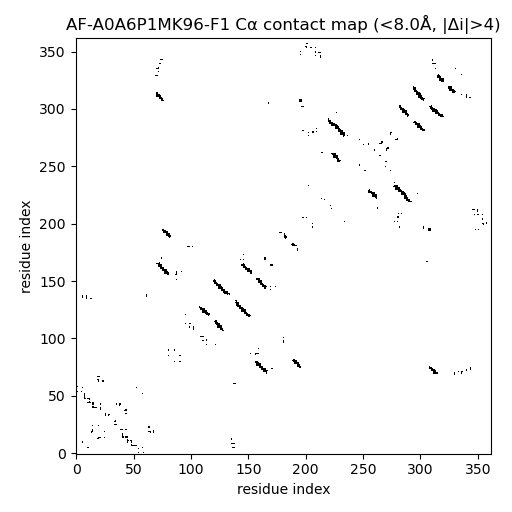66 ? -8.278 -26.404 4.427 1.00 64.00 266 ARG A O 1
ATOM 2195 N N . GLU A 1 267 ? -8.877 -26.208 2.282 1.00 64.44 267 GLU A N 1
ATOM 2196 C CA . GLU A 1 267 ? -9.165 -27.635 2.101 1.00 64.44 267 GLU A CA 1
ATOM 2197 C C . GLU A 1 267 ? -7.905 -28.427 1.748 1.00 64.44 267 GLU A C 1
ATOM 2199 O O . GLU A 1 267 ? -7.899 -29.657 1.799 1.00 64.44 267 GLU A O 1
ATOM 2204 N N . THR A 1 268 ? -6.806 -27.739 1.431 1.00 67.88 268 THR A N 1
ATOM 2205 C CA . THR A 1 268 ? -5.529 -28.411 1.219 1.00 67.88 268 THR A CA 1
ATOM 2206 C C . THR A 1 268 ? -5.012 -28.963 2.552 1.00 67.88 268 THR A C 1
ATOM 2208 O O . THR A 1 268 ? -4.903 -28.240 3.543 1.00 67.88 268 THR A O 1
ATOM 2211 N N . GLY A 1 269 ? -4.682 -30.261 2.594 1.00 65.25 269 GLY A N 1
ATOM 2212 C CA . GLY A 1 269 ? -4.215 -30.919 3.826 1.00 65.25 269 GLY A CA 1
ATOM 2213 C C . GLY A 1 269 ? -2.979 -30.249 4.437 1.00 65.25 269 GLY A C 1
ATOM 2214 O O . GLY A 1 269 ? -2.814 -30.228 5.654 1.00 65.25 269 GLY A O 1
ATOM 2215 N N . ILE A 1 270 ? -2.165 -29.618 3.588 1.00 65.12 270 ILE A N 1
ATOM 2216 C CA . ILE A 1 270 ? -1.013 -28.807 3.975 1.00 65.12 270 ILE A CA 1
ATOM 2217 C C . ILE A 1 270 ? -1.462 -27.556 4.751 1.00 65.12 270 ILE A C 1
ATOM 2219 O O . ILE A 1 270 ? -1.003 -27.352 5.868 1.00 65.12 270 ILE A O 1
ATOM 2223 N N . VAL A 1 271 ? -2.411 -26.759 4.245 1.00 71.69 271 VAL A N 1
ATOM 2224 C CA . VAL A 1 271 ? -2.893 -25.568 4.970 1.00 71.69 271 VAL A CA 1
ATOM 2225 C C . VAL A 1 271 ? -3.554 -25.959 6.295 1.00 71.69 271 VAL A C 1
ATOM 2227 O O . VAL A 1 271 ? -3.294 -25.314 7.305 1.00 71.69 271 VAL A O 1
ATOM 2230 N N . GLN A 1 272 ? -4.318 -27.055 6.354 1.00 73.75 272 GLN A N 1
ATOM 2231 C CA . GLN A 1 272 ? -4.898 -27.520 7.624 1.00 73.75 272 GLN A CA 1
ATOM 2232 C C . GLN A 1 272 ? -3.843 -27.916 8.662 1.00 73.75 272 GLN A C 1
ATOM 2234 O O . GLN A 1 272 ? -4.007 -27.602 9.839 1.00 73.75 272 GLN A O 1
ATOM 2239 N N . LYS A 1 273 ? -2.758 -28.582 8.244 1.00 73.06 273 LYS A N 1
ATOM 2240 C CA . LYS A 1 273 ? -1.635 -28.925 9.131 1.00 73.06 273 LYS A CA 1
ATOM 2241 C C . LYS A 1 273 ? -0.974 -27.661 9.692 1.00 73.06 273 LYS A C 1
ATOM 2243 O O . LYS A 1 273 ? -0.708 -27.592 10.884 1.00 73.06 273 LYS A O 1
ATOM 2248 N N . PHE A 1 274 ? -0.797 -26.636 8.862 1.00 76.56 274 PHE A N 1
ATOM 2249 C CA . PHE A 1 274 ? -0.228 -25.351 9.278 1.00 76.56 274 PHE A CA 1
ATOM 2250 C C . PHE A 1 274 ? -1.121 -24.607 10.271 1.00 76.56 274 PHE A C 1
ATOM 2252 O O . PHE A 1 274 ? -0.630 -24.133 11.293 1.00 76.56 274 PHE A O 1
ATOM 2259 N N . LEU A 1 275 ? -2.429 -24.552 10.011 1.00 75.56 275 LEU A N 1
ATOM 2260 C CA . LEU A 1 275 ? -3.376 -23.920 10.930 1.00 75.56 275 LEU A CA 1
ATOM 2261 C C . LEU A 1 275 ? -3.397 -24.629 12.293 1.00 75.56 275 LEU A C 1
ATOM 2263 O O . LEU A 1 275 ? -3.438 -23.959 13.321 1.00 75.56 275 LEU A O 1
ATOM 2267 N N . LYS A 1 276 ? -3.302 -25.967 12.316 1.00 77.88 276 LYS A N 1
ATOM 2268 C CA . LYS A 1 276 ? -3.199 -26.744 13.565 1.00 77.88 276 LYS A CA 1
ATOM 2269 C C . LYS A 1 276 ? -1.925 -26.433 14.354 1.00 77.88 276 LYS A C 1
ATOM 2271 O O . LYS A 1 276 ? -1.995 -26.309 15.566 1.00 77.88 276 LYS A O 1
ATOM 2276 N N . GLN A 1 277 ? -0.803 -26.212 13.670 1.00 76.44 277 GLN A N 1
ATOM 2277 C CA . GLN A 1 277 ? 0.487 -25.872 14.293 1.00 76.44 277 GLN A CA 1
ATOM 2278 C C . GLN A 1 277 ? 0.635 -24.382 14.659 1.00 76.44 277 GLN A C 1
ATOM 2280 O O . GLN A 1 277 ? 1.745 -23.901 14.905 1.00 76.44 277 GLN A O 1
ATOM 2285 N N . GLY A 1 278 ? -0.467 -23.624 14.663 1.00 79.31 278 GLY A N 1
ATOM 2286 C CA . GLY A 1 278 ? -0.481 -22.217 15.064 1.00 79.31 278 GLY A CA 1
ATOM 2287 C C . GLY A 1 278 ? 0.115 -21.254 14.035 1.00 79.31 278 GLY A C 1
ATOM 2288 O O . GLY A 1 278 ? 0.556 -20.165 14.408 1.00 79.31 278 GLY A O 1
ATOM 2289 N N . PHE A 1 279 ? 0.154 -21.625 12.752 1.00 83.62 279 PHE A N 1
ATOM 2290 C CA . PHE A 1 279 ? 0.502 -20.687 11.685 1.00 83.62 279 PHE A CA 1
ATOM 2291 C C . PHE A 1 279 ? -0.704 -19.847 11.261 1.00 83.62 279 PHE A C 1
ATOM 2293 O O . PHE A 1 279 ? -1.837 -20.323 11.214 1.00 83.62 279 PHE A O 1
ATOM 2300 N N . TYR A 1 280 ? -0.439 -18.602 10.875 1.00 84.88 280 TYR A N 1
ATOM 2301 C CA . TYR A 1 280 ? -1.425 -17.674 10.328 1.00 84.88 280 TYR A CA 1
ATOM 2302 C C . TYR A 1 280 ? -0.884 -16.976 9.076 1.00 84.88 280 TYR A C 1
ATOM 2304 O O . TYR A 1 280 ? 0.327 -16.889 8.860 1.00 84.88 280 TYR A O 1
ATOM 2312 N N . PHE A 1 281 ? -1.786 -16.468 8.236 1.00 87.25 281 PHE A N 1
ATOM 2313 C CA . PHE A 1 281 ? -1.417 -15.732 7.028 1.00 87.25 281 PHE A CA 1
ATOM 2314 C C . PHE A 1 281 ? -0.959 -14.305 7.364 1.00 87.25 281 PHE A C 1
ATOM 2316 O O . PHE A 1 281 ? -1.573 -13.611 8.167 1.00 87.25 281 PHE A O 1
ATOM 2323 N N . THR A 1 282 ? 0.109 -13.851 6.713 1.00 89.44 282 THR A N 1
ATOM 2324 C CA . THR A 1 282 ? 0.638 -12.475 6.784 1.00 89.44 282 THR A CA 1
ATOM 2325 C C . THR A 1 282 ? 0.489 -11.720 5.467 1.00 89.44 282 THR A C 1
ATOM 2327 O O . THR A 1 282 ? 0.581 -10.493 5.442 1.00 89.44 282 THR A O 1
ATOM 2330 N N . SER A 1 283 ? 0.273 -12.439 4.366 1.00 91.88 283 SER A N 1
ATOM 2331 C CA . SER A 1 283 ? 0.129 -11.893 3.018 1.00 91.88 283 SER A CA 1
ATOM 2332 C C . SER A 1 283 ? -0.716 -12.829 2.172 1.00 91.88 283 SER A C 1
ATOM 2334 O O . SER A 1 283 ? -0.598 -14.051 2.306 1.00 91.88 283 SER A O 1
ATOM 2336 N N . MET A 1 284 ? -1.493 -12.271 1.249 1.00 91.69 284 MET A N 1
ATOM 2337 C CA . MET A 1 284 ? -2.174 -13.042 0.215 1.00 91.69 284 MET A CA 1
ATOM 2338 C C . MET A 1 284 ? -2.257 -12.250 -1.090 1.00 91.69 284 MET A C 1
ATOM 2340 O O . MET A 1 284 ? -2.623 -11.074 -1.104 1.00 91.69 284 MET A O 1
ATOM 2344 N N . LYS A 1 285 ? -1.922 -12.928 -2.192 1.00 93.50 285 LYS A N 1
ATOM 2345 C CA . LYS A 1 285 ? -1.921 -12.388 -3.553 1.00 93.50 285 LYS A CA 1
ATOM 2346 C C . LYS A 1 285 ? -3.111 -12.930 -4.321 1.00 93.50 285 LYS A C 1
ATOM 2348 O O . LYS A 1 285 ? -3.148 -14.110 -4.666 1.00 93.50 285 LYS A O 1
ATOM 2353 N N . PHE A 1 286 ? -4.043 -12.056 -4.649 1.00 92.94 286 PHE A N 1
ATOM 2354 C CA . PHE A 1 286 ? -5.283 -12.394 -5.327 1.00 92.94 286 PHE A CA 1
ATOM 2355 C C . PHE A 1 286 ? -5.198 -12.006 -6.799 1.00 92.94 286 PHE A C 1
ATOM 2357 O O . PHE A 1 286 ? -4.840 -10.870 -7.102 1.00 92.94 286 PHE A O 1
ATOM 2364 N N . LYS A 1 287 ? -5.542 -12.916 -7.716 1.00 92.88 287 LYS A N 1
ATOM 2365 C CA . LYS A 1 287 ? -5.775 -12.593 -9.129 1.00 92.88 287 LYS A CA 1
ATOM 2366 C C . LYS A 1 287 ? -7.265 -12.388 -9.356 1.00 92.88 287 LYS A C 1
ATOM 2368 O O . LYS A 1 287 ? -8.061 -13.292 -9.114 1.00 92.88 287 LYS A O 1
ATOM 2373 N N . TYR A 1 288 ? -7.609 -11.213 -9.856 1.00 93.56 288 TYR A N 1
ATOM 2374 C CA . TYR A 1 288 ? -8.956 -10.825 -10.234 1.00 93.56 288 TYR A CA 1
ATOM 2375 C C . TYR A 1 288 ? -9.026 -10.565 -11.732 1.00 93.56 288 TYR A C 1
ATOM 2377 O O . TYR A 1 288 ? -8.090 -10.023 -12.317 1.00 93.56 288 TYR A O 1
ATOM 2385 N N . GLU A 1 289 ? -10.148 -10.914 -12.344 1.00 91.88 289 GLU A N 1
ATOM 2386 C CA . GLU A 1 289 ? -10.470 -10.547 -13.721 1.00 91.88 289 GLU A CA 1
ATOM 2387 C C . GLU A 1 289 ? -11.647 -9.576 -13.754 1.00 91.88 289 GLU A C 1
ATOM 2389 O O . GLU A 1 289 ? -12.572 -9.671 -12.937 1.00 91.88 289 GLU A O 1
ATOM 2394 N N . TYR A 1 290 ? -11.606 -8.630 -14.687 1.00 87.94 290 TYR A N 1
ATOM 2395 C CA . TYR A 1 290 ? -12.728 -7.737 -14.927 1.00 87.94 290 TYR A CA 1
ATOM 2396 C C . TYR A 1 290 ? -13.900 -8.528 -15.506 1.00 87.94 290 TYR A C 1
ATOM 2398 O O . TYR A 1 290 ? -13.741 -9.387 -16.367 1.00 87.94 290 TYR A O 1
ATOM 2406 N N . GLN A 1 291 ? -15.109 -8.242 -15.028 1.00 88.25 291 GLN A N 1
ATOM 2407 C CA . GLN A 1 291 ? -16.314 -8.881 -15.562 1.00 88.25 291 GLN A CA 1
ATOM 2408 C C . GLN A 1 291 ? -16.753 -8.260 -16.897 1.00 88.25 291 GLN A C 1
ATOM 2410 O O . GLN A 1 291 ? -17.467 -8.899 -17.666 1.00 88.25 291 GLN A O 1
ATOM 2415 N N . SER A 1 292 ? -16.353 -7.013 -17.158 1.00 81.12 292 SER A N 1
ATOM 2416 C CA . SER A 1 292 ? -16.746 -6.215 -18.326 1.00 81.12 292 SER A CA 1
ATOM 2417 C C . SER A 1 292 ? -15.668 -6.110 -19.411 1.00 81.12 292 SER A C 1
ATOM 2419 O O . SER A 1 292 ? -15.966 -5.624 -20.502 1.00 81.12 292 SER A O 1
ATOM 2421 N N . SER A 1 293 ? -14.433 -6.539 -19.135 1.00 77.56 293 SER A N 1
ATOM 2422 C CA . SER A 1 293 ? -13.294 -6.468 -20.057 1.00 77.56 293 SER A CA 1
ATOM 2423 C C . SER A 1 293 ? -12.394 -7.700 -19.925 1.00 77.56 293 SER A C 1
ATOM 2425 O O . SER A 1 293 ? -12.562 -8.517 -19.025 1.00 77.56 293 SER A O 1
ATOM 2427 N N . PHE A 1 294 ? -11.426 -7.828 -20.830 1.00 77.44 294 PHE A N 1
ATOM 2428 C CA . PHE A 1 294 ? -10.439 -8.913 -20.847 1.00 77.44 294 PHE A CA 1
ATOM 2429 C C . PHE A 1 294 ? -9.217 -8.642 -19.950 1.00 77.44 294 PHE A C 1
ATOM 2431 O O . PHE A 1 294 ? -8.246 -9.397 -19.947 1.00 77.44 294 PHE A O 1
ATOM 2438 N N . GLU A 1 295 ? -9.267 -7.574 -19.156 1.00 82.06 295 GLU A N 1
ATOM 2439 C CA . GLU A 1 295 ? -8.190 -7.195 -18.251 1.00 82.06 295 GLU A CA 1
ATOM 2440 C C . GLU A 1 295 ? -8.224 -8.065 -16.981 1.00 82.06 295 GLU A C 1
ATOM 2442 O O . GLU A 1 295 ? -9.279 -8.452 -16.468 1.00 82.06 295 GLU A O 1
ATOM 2447 N N . SER A 1 296 ? -7.055 -8.343 -16.412 1.00 89.56 296 SER A N 1
ATOM 2448 C CA . SER A 1 296 ? -6.936 -8.949 -15.082 1.00 89.56 296 SER A CA 1
ATOM 2449 C C . SER A 1 296 ? -5.808 -8.304 -14.291 1.00 89.56 296 SER A C 1
ATOM 2451 O O . SER A 1 296 ? -4.916 -7.660 -14.843 1.00 89.56 296 SER A O 1
ATOM 2453 N N . PHE A 1 297 ? -5.835 -8.447 -12.974 1.00 91.38 297 PHE A N 1
ATOM 2454 C CA . PHE A 1 297 ? -4.826 -7.874 -12.097 1.00 91.38 297 PHE A CA 1
ATOM 2455 C C . PHE A 1 297 ? -4.538 -8.780 -10.911 1.00 91.38 297 PHE A C 1
ATOM 2457 O O . PHE A 1 297 ? -5.376 -9.566 -10.482 1.00 91.38 297 PHE A O 1
ATOM 2464 N N . VAL A 1 298 ? -3.320 -8.674 -10.392 1.00 92.88 298 VAL A N 1
ATOM 2465 C CA . VAL A 1 298 ? -2.888 -9.325 -9.161 1.00 92.88 298 VAL A CA 1
ATOM 2466 C C . VAL A 1 298 ? -2.670 -8.252 -8.115 1.00 92.88 298 VAL A C 1
ATOM 2468 O O . VAL A 1 298 ? -1.844 -7.362 -8.315 1.00 92.88 298 VAL A O 1
ATOM 2471 N N . ILE A 1 299 ? -3.382 -8.369 -7.003 1.00 94.69 299 ILE A N 1
ATOM 2472 C CA . ILE A 1 299 ? -3.290 -7.480 -5.849 1.00 94.69 299 ILE A CA 1
ATOM 2473 C C . ILE A 1 299 ? -2.783 -8.259 -4.640 1.00 94.69 299 ILE A C 1
ATOM 2475 O O . ILE A 1 299 ? -3.204 -9.387 -4.395 1.00 94.69 299 ILE A O 1
ATOM 2479 N N . ASP A 1 300 ? -1.844 -7.675 -3.912 1.00 94.19 300 ASP A N 1
ATOM 2480 C CA . ASP A 1 300 ? -1.265 -8.227 -2.696 1.00 94.19 300 ASP A CA 1
ATOM 2481 C C . ASP A 1 300 ? -1.759 -7.433 -1.492 1.00 94.19 300 ASP A C 1
ATOM 2483 O O . ASP A 1 300 ? -1.519 -6.227 -1.402 1.00 94.19 300 ASP A O 1
ATOM 2487 N N . VAL A 1 301 ? -2.436 -8.117 -0.573 1.00 94.88 301 VAL A N 1
ATOM 2488 C CA . VAL A 1 301 ? -2.789 -7.583 0.744 1.00 94.88 301 VAL A CA 1
ATOM 2489 C C . VAL A 1 301 ? -1.815 -8.191 1.737 1.00 94.88 301 VAL A C 1
ATOM 2491 O O . VAL A 1 301 ? -1.816 -9.405 1.944 1.00 94.88 301 VAL A O 1
ATOM 2494 N N . ASN A 1 302 ? -0.958 -7.358 2.323 1.00 92.44 302 ASN A N 1
ATOM 2495 C CA . ASN A 1 302 ? 0.149 -7.824 3.145 1.00 92.44 302 ASN A CA 1
ATOM 2496 C C . ASN A 1 302 ? 0.353 -6.975 4.399 1.00 92.44 302 ASN A C 1
ATOM 2498 O O . ASN A 1 302 ? 0.181 -5.760 4.391 1.00 92.44 302 ASN A O 1
ATOM 2502 N N . PHE A 1 303 ? 0.769 -7.649 5.464 1.00 89.50 303 PHE A N 1
ATOM 2503 C CA . PHE A 1 303 ? 1.205 -7.078 6.740 1.00 89.50 303 PHE A CA 1
ATOM 2504 C C . PHE A 1 303 ? 2.710 -7.294 6.940 1.00 89.50 303 PHE A C 1
ATOM 2506 O O . PHE A 1 303 ? 3.221 -7.366 8.055 1.00 89.50 303 PHE A O 1
ATOM 2513 N N . LYS A 1 304 ? 3.439 -7.498 5.839 1.00 78.94 304 LYS A N 1
ATOM 2514 C CA . LYS A 1 304 ? 4.850 -7.858 5.876 1.00 78.94 304 LYS A CA 1
ATOM 2515 C C . LYS A 1 304 ? 5.721 -6.623 6.022 1.00 78.94 304 LYS A C 1
ATOM 2517 O O . LYS A 1 304 ? 5.625 -5.683 5.239 1.00 78.94 304 LYS A O 1
ATOM 2522 N N . SER A 1 305 ? 6.691 -6.701 6.932 1.00 63.97 305 SER A N 1
ATOM 2523 C CA . SER A 1 305 ? 7.789 -5.725 7.039 1.00 63.97 305 SER A CA 1
ATOM 2524 C C . SER A 1 305 ? 7.366 -4.294 7.417 1.00 63.97 305 SER A C 1
ATOM 2526 O O . SER A 1 305 ? 8.199 -3.383 7.358 1.00 63.97 305 SER A O 1
ATOM 2528 N N . THR A 1 306 ? 6.103 -4.094 7.795 1.00 62.84 306 THR A N 1
ATOM 2529 C CA . THR A 1 306 ? 5.513 -2.835 8.259 1.00 62.84 306 THR A CA 1
ATOM 2530 C C . THR A 1 306 ? 4.585 -3.129 9.430 1.00 62.84 306 THR A C 1
ATOM 2532 O O . THR A 1 306 ? 3.902 -4.146 9.431 1.00 62.84 306 THR A O 1
ATOM 2535 N N . GLU A 1 307 ? 4.510 -2.220 10.399 1.00 74.81 307 GLU A N 1
ATOM 2536 C CA . GLU A 1 307 ? 3.543 -2.280 11.510 1.00 74.81 307 GLU A CA 1
ATOM 2537 C C . GLU A 1 307 ? 2.128 -1.878 11.051 1.00 74.81 307 GLU A C 1
ATOM 2539 O O . GLU A 1 307 ? 1.354 -1.318 11.813 1.00 74.81 307 GLU A O 1
ATOM 2544 N N . ASN A 1 308 ? 1.804 -2.073 9.770 1.00 87.88 308 ASN A N 1
ATOM 2545 C CA . ASN A 1 308 ? 0.568 -1.600 9.162 1.00 87.88 308 ASN A CA 1
ATOM 2546 C C . ASN A 1 308 ? 0.245 -2.373 7.876 1.00 87.88 308 ASN A C 1
ATOM 2548 O O . ASN A 1 308 ? 1.157 -2.885 7.216 1.00 87.88 308 ASN A O 1
ATOM 2552 N N . ILE A 1 309 ? -1.034 -2.404 7.500 1.00 91.88 309 ILE A N 1
ATOM 2553 C CA . ILE A 1 309 ? -1.510 -3.020 6.263 1.00 91.88 309 ILE A CA 1
ATOM 2554 C C . ILE A 1 309 ? -0.969 -2.295 5.029 1.00 91.88 309 ILE A C 1
ATOM 2556 O O . ILE A 1 309 ? -0.887 -1.061 4.958 1.00 91.88 309 ILE A O 1
ATOM 2560 N N . LYS A 1 310 ? -0.638 -3.085 4.013 1.00 92.56 310 LYS A N 1
ATOM 2561 C CA . LYS A 1 310 ? -0.209 -2.603 2.714 1.00 92.56 310 LYS A CA 1
ATOM 2562 C C . LYS A 1 310 ? -0.909 -3.359 1.595 1.00 92.56 310 LYS A C 1
ATOM 2564 O O . LYS A 1 310 ? -0.866 -4.588 1.529 1.00 92.56 310 LYS A O 1
ATOM 2569 N N . ILE A 1 311 ? -1.492 -2.591 0.684 1.00 94.25 311 ILE A N 1
ATOM 2570 C CA . ILE A 1 311 ? -2.220 -3.081 -0.482 1.00 94.25 311 ILE A CA 1
ATOM 2571 C C . ILE A 1 311 ? -1.464 -2.632 -1.731 1.00 94.25 311 ILE A C 1
ATOM 2573 O O . ILE A 1 311 ? -1.217 -1.444 -1.925 1.00 94.25 311 ILE A O 1
ATOM 2577 N N . GLU A 1 312 ? -1.035 -3.575 -2.562 1.00 91.62 312 GLU A N 1
ATOM 2578 C CA . GLU A 1 312 ? -0.177 -3.301 -3.718 1.00 91.62 312 GLU A CA 1
ATOM 2579 C C . GLU A 1 312 ? -0.674 -4.054 -4.950 1.00 91.62 312 GLU A C 1
ATOM 2581 O O . GLU A 1 312 ? -0.843 -5.271 -4.918 1.00 91.62 312 GLU A O 1
ATOM 2586 N N . ILE A 1 313 ? -0.855 -3.347 -6.067 1.00 91.50 313 ILE A N 1
ATOM 2587 C CA . ILE A 1 313 ? -1.017 -4.009 -7.362 1.00 91.50 313 ILE A CA 1
ATOM 2588 C C . ILE A 1 313 ? 0.361 -4.536 -7.774 1.00 91.50 313 ILE A C 1
ATOM 2590 O O . ILE A 1 313 ? 1.332 -3.794 -7.863 1.00 91.50 313 ILE A O 1
ATOM 2594 N N . ILE A 1 314 ? 0.469 -5.840 -8.001 1.00 88.06 314 ILE A N 1
ATOM 2595 C CA . ILE A 1 314 ? 1.741 -6.495 -8.325 1.00 88.06 314 ILE A CA 1
ATOM 2596 C C . ILE A 1 314 ? 1.947 -6.533 -9.835 1.00 88.06 314 ILE A C 1
ATOM 2598 O O . ILE A 1 314 ? 3.049 -6.280 -10.328 1.00 88.06 314 ILE A O 1
ATOM 2602 N N . LYS A 1 315 ? 0.892 -6.905 -10.565 1.00 86.56 315 LYS A N 1
ATOM 2603 C CA . LYS A 1 315 ? 0.880 -7.051 -12.023 1.00 86.56 315 LYS A CA 1
ATOM 2604 C C . LYS A 1 315 ? -0.528 -6.853 -12.553 1.00 86.56 315 LYS A C 1
ATOM 2606 O O . LYS A 1 315 ? -1.486 -7.289 -11.923 1.00 86.56 315 LYS A O 1
ATOM 2611 N N . THR A 1 316 ? -0.633 -6.296 -13.744 1.00 82.94 316 THR A N 1
ATOM 2612 C CA . THR A 1 316 ? -1.865 -6.240 -14.526 1.00 82.94 316 THR A CA 1
ATOM 2613 C C . THR A 1 316 ? -1.621 -6.875 -15.890 1.00 82.94 316 THR A C 1
ATOM 2615 O O . THR A 1 316 ? -0.492 -6.882 -16.393 1.00 82.94 316 THR A O 1
ATOM 2618 N N . TYR A 1 317 ? -2.668 -7.463 -16.451 1.00 81.12 317 TYR A N 1
ATOM 2619 C CA . TYR A 1 317 ? -2.624 -8.224 -17.688 1.00 81.12 317 TYR A CA 1
ATOM 2620 C C . TYR A 1 317 ? -3.782 -7.838 -18.593 1.00 81.12 317 TYR A C 1
ATOM 2622 O O . TYR A 1 317 ? -4.873 -7.533 -18.110 1.00 81.12 317 TYR A O 1
ATOM 2630 N N . ASP A 1 318 ? -3.539 -7.940 -19.889 1.00 74.75 318 ASP A N 1
ATOM 2631 C CA . ASP A 1 318 ? -4.555 -7.910 -20.931 1.00 74.75 318 ASP A CA 1
ATOM 2632 C C . ASP A 1 318 ? -4.617 -9.310 -21.564 1.00 74.75 318 ASP A C 1
ATOM 2634 O O . ASP A 1 318 ? -3.568 -9.869 -21.921 1.00 74.75 318 ASP A O 1
ATOM 2638 N N . LYS A 1 319 ? -5.807 -9.924 -21.616 1.00 66.75 319 LYS A N 1
ATOM 2639 C CA . LYS A 1 319 ? -6.001 -11.214 -22.294 1.00 66.75 319 LYS A CA 1
ATOM 2640 C C . LYS A 1 319 ? -6.198 -10.934 -23.786 1.00 66.75 319 LYS A C 1
ATOM 2642 O O . LYS A 1 319 ? -7.153 -10.271 -24.175 1.00 66.75 319 LYS A O 1
ATOM 2647 N N . ASP A 1 320 ? -5.292 -11.447 -24.614 1.00 60.50 320 ASP A N 1
ATOM 2648 C CA . ASP A 1 320 ? -5.438 -11.439 -26.071 1.00 60.50 320 ASP A CA 1
ATOM 2649 C C . ASP A 1 320 ? -6.147 -12.733 -26.501 1.00 60.50 320 ASP A C 1
ATOM 2651 O O . ASP A 1 320 ? -5.621 -13.826 -26.297 1.00 60.50 320 ASP A O 1
ATOM 2655 N N . ASP A 1 321 ? -7.331 -12.623 -27.111 1.00 57.31 321 ASP A N 1
ATOM 2656 C CA . ASP A 1 321 ? -8.123 -13.769 -27.588 1.00 57.31 321 ASP A CA 1
ATOM 2657 C C . ASP A 1 321 ? -7.376 -14.644 -28.623 1.00 57.31 321 ASP A C 1
ATOM 2659 O O . ASP A 1 321 ? -7.788 -15.772 -28.907 1.00 57.31 321 ASP A O 1
ATOM 2663 N N . HIS A 1 322 ? -6.279 -14.151 -29.210 1.00 54.81 322 HIS A N 1
ATOM 2664 C CA . HIS A 1 322 ? -5.508 -14.854 -30.237 1.00 54.81 322 HIS A CA 1
ATOM 2665 C C . HIS A 1 322 ? -4.224 -15.518 -29.727 1.00 54.81 322 HIS A C 1
ATOM 2667 O O . HIS A 1 322 ? -3.632 -16.331 -30.446 1.00 54.81 322 HIS A O 1
ATOM 2673 N N . ILE A 1 323 ? -3.783 -15.204 -28.506 1.00 55.53 323 ILE A N 1
ATOM 2674 C CA . ILE A 1 323 ? -2.552 -15.735 -27.919 1.00 55.53 323 ILE A CA 1
ATOM 2675 C C . ILE A 1 323 ? -2.882 -16.253 -26.522 1.00 55.53 323 ILE A C 1
ATOM 2677 O O . ILE A 1 323 ? -3.273 -15.493 -25.649 1.00 55.53 323 ILE A O 1
ATOM 2681 N N . ASP A 1 324 ? -2.637 -17.541 -26.278 1.00 57.25 324 ASP A N 1
ATOM 2682 C CA . ASP A 1 324 ? -2.852 -18.220 -24.986 1.00 57.25 324 ASP A CA 1
ATOM 2683 C C . ASP A 1 324 ? -1.822 -17.788 -23.906 1.00 57.25 324 ASP A C 1
ATOM 2685 O O . ASP A 1 324 ? -1.240 -18.601 -23.184 1.00 57.25 324 ASP A O 1
ATOM 2689 N N . ARG A 1 325 ? -1.470 -16.494 -23.870 1.00 61.75 325 ARG A N 1
ATOM 2690 C CA . ARG A 1 325 ? -0.507 -15.882 -22.952 1.00 61.75 325 ARG A CA 1
ATOM 2691 C C . ARG A 1 325 ? -0.991 -14.499 -22.528 1.00 61.75 325 ARG A C 1
ATOM 2693 O O . ARG A 1 325 ? -1.097 -13.600 -23.353 1.00 61.75 325 ARG A O 1
ATOM 2700 N N . ASP A 1 326 ? -1.156 -14.330 -21.220 1.00 66.50 326 ASP A N 1
ATOM 2701 C CA . ASP A 1 326 ? -1.414 -13.039 -20.581 1.00 66.50 326 ASP A CA 1
ATOM 2702 C C . ASP A 1 326 ? -0.290 -12.035 -20.926 1.00 66.50 326 ASP A C 1
ATOM 2704 O O . ASP A 1 326 ? 0.883 -12.252 -20.587 1.00 66.50 326 ASP A O 1
ATOM 2708 N N . LEU A 1 327 ? -0.634 -10.920 -21.579 1.00 69.75 327 LEU A N 1
ATOM 2709 C CA . LEU A 1 327 ? 0.309 -9.836 -21.853 1.00 69.75 327 LEU A CA 1
ATOM 2710 C C . LEU A 1 327 ? 0.341 -8.886 -20.660 1.00 69.75 327 LEU A C 1
ATOM 2712 O O . LEU A 1 327 ? -0.678 -8.324 -20.272 1.00 69.75 327 LEU A O 1
ATOM 2716 N N . ILE A 1 328 ? 1.521 -8.683 -20.069 1.00 72.44 328 ILE A N 1
ATOM 2717 C CA . ILE A 1 328 ? 1.682 -7.717 -18.976 1.00 72.44 328 ILE A CA 1
ATOM 2718 C C . ILE A 1 328 ? 1.504 -6.307 -19.544 1.00 72.44 328 ILE A C 1
ATOM 2720 O O . ILE A 1 328 ? 2.313 -5.859 -20.357 1.00 72.44 328 ILE A O 1
ATOM 2724 N N . CYS A 1 329 ? 0.483 -5.597 -19.074 1.00 67.25 329 CYS A N 1
ATOM 2725 C CA . CYS A 1 329 ? 0.180 -4.228 -19.474 1.00 67.25 329 CYS A CA 1
ATOM 2726 C C . CYS A 1 329 ? -0.232 -3.434 -18.241 1.00 67.25 329 CYS A C 1
ATOM 2728 O O . CYS A 1 329 ? -1.089 -3.894 -17.497 1.00 67.25 329 CYS A O 1
ATOM 2730 N N . VAL A 1 330 ? 0.380 -2.273 -18.004 1.00 73.50 330 VAL A N 1
ATOM 2731 C CA . VAL A 1 330 ? 0.125 -1.442 -16.817 1.00 73.50 330 VAL A CA 1
ATOM 2732 C C . VAL A 1 330 ? -1.191 -0.682 -16.985 1.00 73.50 330 VAL A C 1
ATOM 2734 O O . VAL A 1 330 ? -1.346 0.075 -17.942 1.00 73.50 330 VAL A O 1
ATOM 2737 N N . LEU A 1 331 ? -2.119 -0.843 -16.037 1.00 72.50 331 LEU A N 1
ATOM 2738 C CA . LEU A 1 331 ? -3.387 -0.108 -16.055 1.00 72.50 331 LEU A CA 1
ATOM 2739 C C . LEU A 1 331 ? -3.183 1.409 -15.867 1.00 72.50 331 LEU A C 1
ATOM 2741 O O . LEU A 1 331 ? -2.274 1.821 -15.139 1.00 72.50 331 LEU A O 1
ATOM 2745 N N . PRO A 1 332 ? -4.063 2.255 -16.436 1.00 74.62 332 PRO A N 1
ATOM 2746 C CA . PRO A 1 332 ? -4.087 3.686 -16.141 1.00 74.62 332 PRO A CA 1
ATOM 2747 C C . PRO A 1 332 ? -4.233 3.966 -14.639 1.00 74.62 332 PRO A C 1
ATOM 2749 O O . PRO A 1 332 ? -4.970 3.260 -13.949 1.0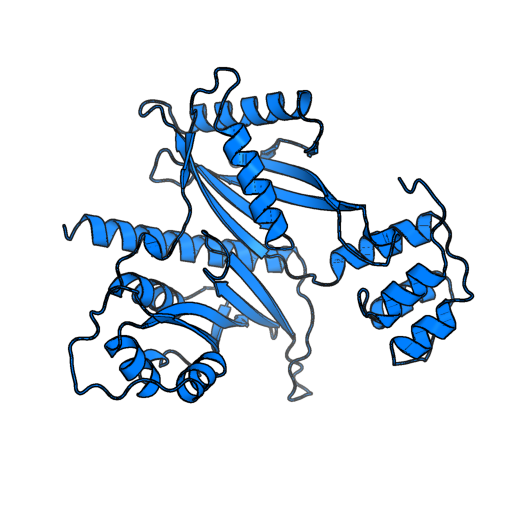0 74.62 332 PRO A O 1
ATOM 2752 N N . PHE A 1 333 ? -3.609 5.043 -14.149 1.00 77.06 333 PHE A N 1
ATOM 2753 C CA . PHE A 1 333 ? -3.653 5.425 -12.728 1.00 77.06 333 PHE A CA 1
ATOM 2754 C C . PHE A 1 333 ? -5.074 5.541 -12.166 1.00 77.06 333 PHE A C 1
ATOM 2756 O O . PHE A 1 333 ? -5.306 5.144 -11.035 1.00 77.06 333 PHE A O 1
ATOM 2763 N N . SER A 1 334 ? -6.046 6.013 -12.951 1.00 76.12 334 SER A N 1
ATOM 2764 C CA . SER A 1 334 ? -7.440 6.101 -12.498 1.00 76.12 334 SER A CA 1
ATOM 2765 C C . SER A 1 334 ? -8.054 4.735 -12.171 1.00 76.12 334 SER A C 1
ATOM 2767 O O . SER A 1 334 ? -8.756 4.615 -11.174 1.00 76.12 334 SER A O 1
ATOM 2769 N N . LYS A 1 335 ? -7.765 3.702 -12.975 1.00 80.31 335 LYS A N 1
ATOM 2770 C CA . LYS A 1 335 ? -8.217 2.326 -12.710 1.00 80.31 335 LYS A CA 1
ATOM 2771 C C . LYS A 1 335 ? -7.449 1.700 -11.544 1.00 80.31 335 LYS A C 1
ATOM 2773 O O . LYS A 1 335 ? -8.020 0.951 -10.761 1.00 80.31 335 LYS A O 1
ATOM 2778 N N . GLN A 1 336 ? -6.153 1.996 -11.420 1.00 85.44 336 GLN A N 1
ATOM 2779 C CA . GLN A 1 336 ? -5.366 1.541 -10.269 1.00 85.44 336 GLN A CA 1
ATOM 2780 C C . GLN A 1 336 ? -5.901 2.128 -8.960 1.00 85.44 336 GLN A C 1
ATOM 2782 O O . GLN A 1 336 ? -6.058 1.398 -7.986 1.00 85.44 336 GLN A O 1
ATOM 2787 N N . GLU A 1 337 ? -6.220 3.421 -8.957 1.00 87.06 337 GLU A N 1
ATOM 2788 C CA . GLU A 1 337 ? -6.806 4.124 -7.817 1.00 87.06 337 GLU A CA 1
ATOM 2789 C C . GLU A 1 337 ? -8.133 3.490 -7.389 1.00 87.06 337 GLU A C 1
ATOM 2791 O O . GLU A 1 337 ? -8.332 3.219 -6.208 1.00 87.06 337 GLU A O 1
ATOM 2796 N N . GLU A 1 338 ? -9.010 3.184 -8.346 1.00 90.56 338 GLU A N 1
ATOM 2797 C CA . GLU A 1 338 ? -10.281 2.501 -8.092 1.00 90.56 338 GLU A CA 1
ATOM 2798 C C . GLU A 1 338 ? -10.087 1.133 -7.423 1.00 90.56 338 GLU A C 1
ATOM 2800 O O . GLU A 1 338 ? -10.736 0.837 -6.416 1.00 90.56 338 GLU A O 1
ATOM 2805 N N . ILE A 1 339 ? -9.149 0.326 -7.934 1.00 93.25 339 ILE A N 1
ATOM 2806 C CA . ILE A 1 339 ? -8.781 -0.959 -7.330 1.00 93.25 339 ILE A CA 1
ATOM 2807 C C . ILE A 1 339 ? -8.294 -0.754 -5.895 1.00 93.25 339 ILE A C 1
ATOM 2809 O O . ILE A 1 339 ? -8.789 -1.405 -4.975 1.00 93.25 339 ILE A O 1
ATOM 2813 N N . LEU A 1 340 ? -7.335 0.147 -5.684 1.00 93.69 340 LEU A N 1
ATOM 2814 C CA . LEU A 1 340 ? -6.738 0.351 -4.367 1.00 93.69 340 LEU A CA 1
ATOM 2815 C C . LEU A 1 340 ? -7.775 0.801 -3.340 1.00 93.69 340 LEU A C 1
ATOM 2817 O O . LEU A 1 340 ? -7.858 0.187 -2.279 1.00 93.69 340 LEU A O 1
ATOM 2821 N N . VAL A 1 341 ? -8.602 1.796 -3.673 1.00 92.44 341 VAL A N 1
ATOM 2822 C CA . VAL A 1 341 ? -9.665 2.288 -2.787 1.00 92.44 341 VAL A CA 1
ATOM 2823 C C . VAL A 1 341 ? -10.651 1.169 -2.452 1.00 92.44 341 VAL A C 1
ATOM 2825 O O . VAL A 1 341 ? -10.986 0.978 -1.286 1.00 92.44 341 VAL A O 1
ATOM 2828 N N . ALA A 1 342 ? -11.096 0.385 -3.438 1.00 94.38 342 ALA A N 1
ATOM 2829 C CA . ALA A 1 342 ? -12.051 -0.692 -3.193 1.00 94.38 342 ALA A CA 1
ATOM 2830 C C . ALA A 1 342 ? -11.504 -1.743 -2.213 1.00 94.38 342 ALA A C 1
ATOM 2832 O O . ALA A 1 342 ? -12.170 -2.073 -1.232 1.00 94.38 342 ALA A O 1
ATOM 2833 N N . PHE A 1 343 ? -10.279 -2.230 -2.434 1.00 95.12 343 PHE A N 1
ATOM 2834 C CA . PHE A 1 343 ? -9.664 -3.229 -1.551 1.00 95.12 343 PHE A CA 1
ATOM 2835 C C . PHE A 1 343 ? -9.361 -2.672 -0.164 1.00 95.12 343 PHE A C 1
ATOM 2837 O O . PHE A 1 343 ? -9.524 -3.369 0.834 1.00 95.12 343 PHE A O 1
ATOM 2844 N N . GLN A 1 344 ? -8.948 -1.411 -0.093 1.00 92.88 344 GLN A N 1
ATOM 2845 C CA . GLN A 1 344 ? -8.685 -0.709 1.154 1.00 92.88 344 GLN A CA 1
ATOM 2846 C C . GLN A 1 344 ? -9.946 -0.572 2.004 1.00 92.88 344 GLN A C 1
ATOM 2848 O O . GLN A 1 344 ? -9.911 -0.831 3.206 1.00 92.88 344 GLN A O 1
ATOM 2853 N N . ASN A 1 345 ? -11.074 -0.240 1.376 1.00 91.88 345 ASN A N 1
ATOM 2854 C CA . ASN A 1 345 ? -12.354 -0.114 2.063 1.00 91.88 345 ASN A CA 1
ATOM 2855 C C . ASN A 1 345 ? -12.808 -1.449 2.640 1.00 91.88 345 ASN A C 1
ATOM 2857 O O . ASN A 1 345 ? -13.134 -1.520 3.820 1.00 91.88 345 ASN A O 1
ATOM 2861 N N . VAL A 1 346 ? -12.760 -2.498 1.822 1.00 94.56 346 VAL A N 1
ATOM 2862 C CA . VAL A 1 346 ? -13.168 -3.846 2.220 1.00 94.56 346 VAL A CA 1
ATOM 2863 C C . VAL A 1 346 ? -12.262 -4.391 3.321 1.00 94.56 346 VAL A C 1
ATOM 2865 O O . VAL A 1 346 ? -12.756 -4.908 4.319 1.00 94.56 346 VAL A O 1
ATOM 2868 N N . ALA A 1 347 ? -10.942 -4.231 3.190 1.00 94.62 347 ALA A N 1
ATOM 2869 C CA . ALA A 1 347 ? -9.995 -4.653 4.218 1.00 94.62 347 ALA A CA 1
ATOM 2870 C C . ALA A 1 347 ? -10.247 -3.935 5.552 1.00 94.62 347 ALA A C 1
ATOM 2872 O O . ALA A 1 347 ? -10.234 -4.574 6.601 1.00 94.62 347 ALA A O 1
ATOM 2873 N N . TYR A 1 348 ? -10.512 -2.627 5.516 1.00 92.31 348 TYR A N 1
ATOM 2874 C CA . TYR A 1 348 ? -10.843 -1.847 6.707 1.00 92.31 348 TYR A CA 1
ATOM 2875 C C . TYR A 1 348 ? -12.148 -2.311 7.370 1.00 92.31 348 TYR A C 1
ATOM 2877 O O . TYR A 1 348 ? -12.180 -2.522 8.580 1.00 92.31 348 TYR A O 1
ATOM 2885 N N . GLU A 1 349 ? -13.208 -2.513 6.585 1.00 92.38 349 GLU A N 1
ATOM 2886 C CA . GLU A 1 349 ? -14.506 -2.981 7.088 1.00 92.38 349 GLU A CA 1
ATOM 2887 C C . GLU A 1 349 ? -14.403 -4.369 7.725 1.00 92.38 349 GLU A C 1
ATOM 2889 O O . GLU A 1 349 ? -14.860 -4.566 8.850 1.00 92.38 349 GLU A O 1
ATOM 2894 N N . ILE A 1 350 ? -13.753 -5.319 7.046 1.00 94.69 350 ILE A N 1
ATOM 2895 C CA . ILE A 1 350 ? -13.511 -6.664 7.585 1.00 94.69 350 ILE A CA 1
ATOM 2896 C C . ILE A 1 350 ? -12.725 -6.569 8.892 1.00 94.69 350 ILE A C 1
ATOM 2898 O O . ILE A 1 350 ? -13.113 -7.173 9.889 1.00 94.69 350 ILE A O 1
ATOM 2902 N N . TYR A 1 351 ? -11.643 -5.792 8.912 1.00 93.62 351 TYR A N 1
ATOM 2903 C CA . TYR A 1 351 ? -10.800 -5.645 10.092 1.00 93.62 351 TYR A CA 1
ATOM 2904 C C . TYR A 1 351 ? -11.571 -5.113 11.308 1.00 93.62 351 TYR A C 1
ATOM 2906 O O . TYR A 1 351 ? -11.491 -5.700 12.388 1.00 93.62 351 TYR A O 1
ATOM 2914 N N . ASN A 1 352 ? -12.358 -4.050 11.133 1.00 90.44 352 ASN A N 1
ATOM 2915 C CA . ASN A 1 352 ? -13.153 -3.481 12.220 1.00 90.44 352 A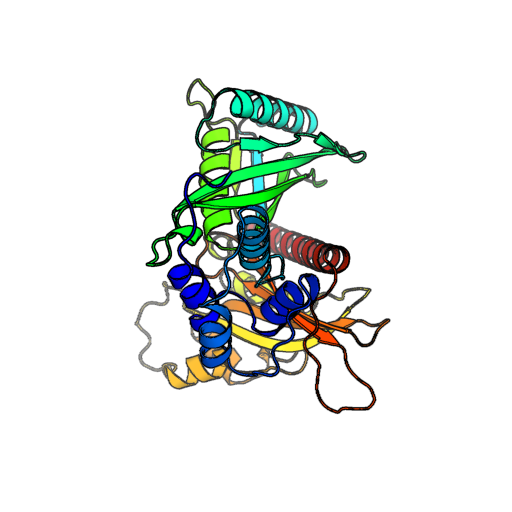SN A CA 1
ATOM 2916 C C . ASN A 1 352 ? -14.245 -4.438 12.700 1.00 90.44 352 ASN A C 1
ATOM 2918 O O . ASN A 1 352 ? -14.381 -4.637 13.903 1.00 90.44 352 ASN A O 1
ATOM 2922 N N . ASN A 1 353 ? -14.957 -5.102 11.784 1.00 92.12 353 ASN A N 1
ATOM 2923 C CA . ASN A 1 353 ? -15.960 -6.106 12.150 1.00 92.12 353 ASN A CA 1
ATOM 2924 C C . ASN A 1 353 ? -15.342 -7.233 12.996 1.00 92.12 353 ASN A C 1
ATOM 2926 O O . ASN A 1 353 ? -15.953 -7.725 13.947 1.00 92.12 353 ASN A O 1
ATOM 2930 N N . LEU A 1 354 ? -14.110 -7.641 12.672 1.00 93.19 354 LEU A N 1
ATOM 2931 C CA . LEU A 1 354 ? -13.385 -8.649 13.439 1.00 93.19 354 LEU A CA 1
ATOM 2932 C C . LEU A 1 354 ? -12.983 -8.142 14.828 1.00 93.19 354 LEU A C 1
ATOM 2934 O O . LEU A 1 354 ? -13.157 -8.890 15.791 1.00 93.19 354 LEU A O 1
ATOM 2938 N N . LEU A 1 355 ? -12.515 -6.897 14.951 1.00 90.50 355 LEU A N 1
ATOM 2939 C CA . LEU A 1 355 ? -12.209 -6.279 16.246 1.00 90.50 355 LEU A CA 1
ATOM 2940 C C . LEU A 1 355 ? -13.455 -6.130 17.129 1.00 90.50 355 LEU A C 1
ATOM 2942 O O . LEU A 1 355 ? -13.425 -6.489 18.305 1.00 90.50 355 LEU A O 1
ATOM 2946 N N . GLU A 1 356 ? -14.569 -5.662 16.569 1.00 88.00 356 GLU A N 1
ATOM 2947 C CA . GLU A 1 356 ? -15.838 -5.540 17.293 1.00 88.00 356 GLU A CA 1
ATOM 2948 C C . GLU A 1 356 ? -16.332 -6.907 17.775 1.00 88.00 356 GLU A C 1
ATOM 2950 O O . GLU A 1 356 ? -16.698 -7.068 18.940 1.00 88.00 356 GLU A O 1
ATOM 2955 N N . SER A 1 357 ? -16.267 -7.925 16.910 1.00 87.62 357 SER A N 1
ATOM 2956 C CA . SER A 1 357 ? -16.656 -9.291 17.273 1.00 87.62 357 SER A CA 1
ATOM 2957 C C . SER A 1 357 ? -15.757 -9.908 18.351 1.00 87.62 357 SER A C 1
ATOM 2959 O O . SER A 1 357 ? -16.209 -10.771 19.101 1.00 87.62 357 SER A O 1
ATOM 2961 N N . GLN A 1 358 ? -14.496 -9.479 18.457 1.00 88.44 358 GLN A N 1
ATOM 2962 C CA . GLN A 1 358 ? -13.604 -9.880 19.550 1.00 88.44 358 GLN A CA 1
ATOM 2963 C C . GLN A 1 358 ? -13.973 -9.187 20.850 1.00 88.44 358 GLN A C 1
ATOM 2965 O O . GLN A 1 358 ? -14.071 -9.855 21.874 1.00 88.44 358 GLN A O 1
ATOM 2970 N N . GLY A 1 359 ? -14.207 -7.874 20.802 1.00 71.69 359 GLY A N 1
ATOM 2971 C CA . GLY A 1 359 ? -14.579 -7.082 21.973 1.00 71.69 359 GLY A CA 1
ATOM 2972 C C . GLY A 1 359 ? -15.919 -7.489 22.591 1.00 71.69 359 GLY A C 1
ATOM 2973 O O . GLY A 1 359 ? -16.115 -7.283 23.780 1.00 71.69 359 GLY A O 1
ATOM 2974 N N . GLN A 1 360 ? -16.822 -8.094 21.812 1.00 54.38 360 GLN A N 1
ATOM 2975 C CA . GLN A 1 360 ? -18.097 -8.642 22.297 1.00 54.38 360 GLN A CA 1
ATOM 2976 C C . GLN A 1 360 ? -17.992 -10.060 22.892 1.00 54.38 360 GLN A C 1
ATOM 2978 O O . GLN A 1 360 ? -18.947 -10.521 23.513 1.00 54.38 360 GLN A O 1
ATOM 2983 N N . ASN A 1 361 ? -16.869 -10.762 22.691 1.00 42.44 361 ASN A N 1
ATOM 2984 C CA . ASN A 1 361 ? -16.638 -12.136 23.164 1.00 42.44 361 ASN A CA 1
ATOM 2985 C C . ASN A 1 361 ? -15.697 -12.210 24.388 1.00 42.44 361 ASN A C 1
ATOM 2987 O O . ASN A 1 361 ? -15.201 -13.290 24.718 1.00 42.44 361 ASN A O 1
ATOM 2991 N N . ILE A 1 362 ? -15.461 -11.075 25.052 1.00 37.88 362 ILE A N 1
ATOM 2992 C CA . ILE A 1 362 ? -14.806 -10.938 26.365 1.00 37.88 362 ILE A CA 1
ATOM 2993 C C . ILE A 1 362 ? -15.860 -10.406 27.333 1.00 37.88 362 ILE A C 1
ATOM 2995 O O . ILE A 1 362 ? -15.913 -10.913 28.477 1.00 37.88 362 ILE A O 1
#

Solvent-accessible surface area (backbone atoms only — not comparable to full-atom values): 20598 Å² total; per-residue (Å²): 134,87,90,67,89,79,58,42,70,46,56,24,44,40,30,49,73,55,57,39,55,63,67,57,53,42,52,60,34,44,80,72,76,40,85,75,88,63,85,51,40,56,64,40,18,60,69,46,37,82,54,85,72,51,74,72,50,50,52,51,53,55,52,48,57,68,46,70,67,79,48,67,25,37,37,55,40,34,39,34,58,64,55,85,83,59,48,58,67,55,50,51,52,50,53,53,52,51,54,59,53,46,51,76,72,47,91,68,50,48,64,43,72,81,40,68,48,99,87,65,32,39,34,36,33,43,36,37,71,45,78,44,91,66,95,40,71,88,54,27,68,37,78,44,73,36,46,39,37,39,36,82,51,99,85,56,70,40,38,38,35,41,36,42,31,85,49,76,65,49,54,54,53,49,49,55,49,51,57,56,65,22,36,46,97,86,64,47,72,54,40,46,81,46,61,52,47,62,86,83,42,57,73,70,48,37,43,43,52,56,48,54,58,70,69,55,80,56,93,60,41,41,86,58,33,31,68,24,38,37,72,47,69,60,96,80,70,75,96,78,66,97,79,69,84,75,85,48,73,66,57,53,51,48,50,46,66,36,67,39,74,56,93,52,59,71,71,37,70,66,48,45,54,40,50,73,72,43,36,37,62,42,30,42,28,39,30,34,32,41,75,88,52,60,40,34,39,29,40,34,48,30,48,70,99,43,85,30,43,35,42,33,52,77,49,31,27,39,57,47,97,90,43,104,55,75,40,81,44,85,68,57,68,72,61,49,49,52,52,50,53,54,53,50,52,52,52,51,52,53,52,50,54,51,51,53,58,51,68,74,73,112